Protein AF-0000000074084819 (afdb_homodimer)

Nearest PDB structures (foldseek):
  4dci-assembly1_B  TM=3.339E-01  e=6.259E+00  Parasynechococcus marenigrum WH 8102
  4dci-assembly1_B  TM=3.341E-01  e=5.533E+00  Parasynechococcus marenigrum WH 8102

Radius of gyration: 20.36 Å; Cα contacts (8 Å, |Δi|>4): 134; chains: 2; bounding box: 41×74×57 Å

pLDDT: mean 83.62, std 21.21, range [28.91, 98.62]

Sequence (192 aa):
MDVHLRYKVPEGLRPLLEALARETLRSQPKDVVRFAQLFFDELQHHRKSNPNTDIICDPVAYEMFRTDLQRRERCASPLDDAATKIQAAFRGHCVSMDVHLRYKVPEGLRPLLEALARETLRSQPKDVVRFAQLFFDELQHHRKSNPNTDIICDPVAYEMFRTDLQRRERCASPLDDAATKIQAAFRGHCVS

InterPro domains:
  IPR003117 cAMP-dependent protein kinase regulatory subunit, dimerization-anchoring domain [PF02197] (11-47)
  IPR003117 cAMP-dependent protein kinase regulatory subunit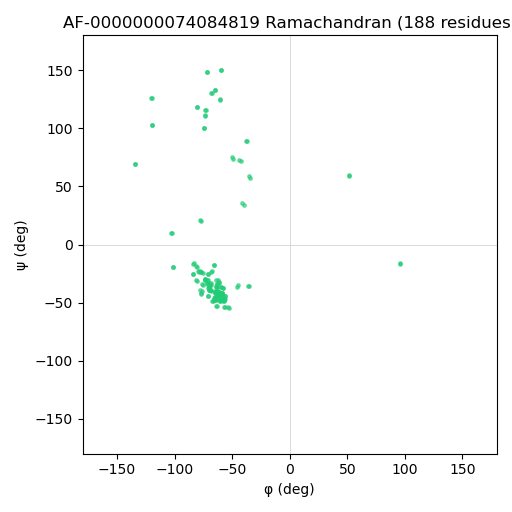, dimerization-anchoring domain [SM00394] (11-48)
  IPR012105 Sperm surface protein Sp17 [PIRSF016533] (6-94)
  IPR047579 CABYR/SP17, dimerization domain [cd12100] (6-47)

Foldseek 3Di:
DPCVVVDDDDPPPVLVVVVLVVLCVVVVDPDSVVLVVLLVVLVVVLCVVPVPDDQSPDPVSVVVSSVVSVVVVLCPPVVSVVVVVVVVVVVVVVVD/DPCVVVDDDDPPPVLVVVVLVVLCVVVVDPDSVVLVVLLVVLVVVLCVVPVPDDQSPDPVSVVVSSVVSVVVVLVPPVVSVVVVVVVVVVVVVVVD

Solvent-accessible surface area (backbone atoms only — not comparable to full-atom values): 11177 Å² total; per-residue (Å²): 128,81,77,72,67,78,58,63,78,59,85,64,50,62,64,50,54,51,49,55,50,50,53,43,42,72,63,57,57,93,48,58,68,62,49,50,40,52,48,41,52,47,49,49,52,51,36,70,77,33,76,90,50,58,43,86,79,34,69,69,51,31,50,54,49,51,54,52,45,53,53,52,50,44,55,68,34,74,66,30,50,53,47,54,53,49,52,58,56,54,60,61,60,66,77,107,128,80,76,70,68,78,58,63,80,58,85,62,50,64,65,50,53,51,49,54,50,50,53,43,42,71,63,57,56,94,48,59,68,60,50,48,40,51,47,42,52,48,49,51,54,50,36,70,78,33,7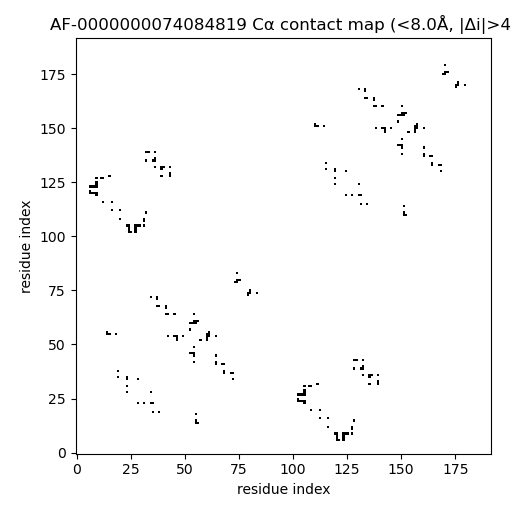8,90,49,60,44,85,79,33,69,70,51,30,50,54,49,52,52,51,44,54,54,51,50,44,57,69,35,72,69,31,50,53,49,55,54,47,54,58,55,55,62,62,61,67,76,106

Organism: Heligmosomoides polygyrus (NCBI:txid6339)

Structure (mmCIF, N/CA/C/O backbone):
data_AF-0000000074084819-model_v1
#
loop_
_entity.id
_entity.type
_entity.pdbx_description
1 polymer 'Sperm surface protein Sp17'
#
loop_
_atom_site.group_PDB
_atom_site.id
_atom_site.type_symbol
_atom_site.label_atom_id
_atom_site.label_alt_id
_atom_site.label_comp_id
_atom_site.label_asym_id
_atom_site.label_entity_id
_atom_site.label_seq_id
_atom_site.pdbx_PDB_ins_code
_atom_site.Cartn_x
_atom_site.Cartn_y
_atom_site.Cartn_z
_atom_site.occupancy
_atom_site.B_iso_or_equiv
_atom_site.auth_seq_id
_atom_site.auth_comp_id
_atom_site.auth_asym_id
_atom_site.auth_atom_id
_atom_site.pdbx_PDB_model_num
ATOM 1 N N . MET A 1 1 ? 16.203 -14.789 -23.984 1 35.47 1 MET A N 1
ATOM 2 C CA . MET A 1 1 ? 14.797 -14.438 -24.156 1 35.47 1 MET A CA 1
ATOM 3 C C . MET A 1 1 ? 14.312 -13.57 -23 1 35.47 1 MET A C 1
ATOM 5 O O . MET A 1 1 ? 14.422 -13.953 -21.828 1 35.47 1 MET A O 1
ATOM 9 N N . ASP A 1 2 ? 14.484 -12.281 -22.938 1 41.88 2 ASP A N 1
ATOM 10 C CA . ASP A 1 2 ? 13.945 -11.328 -21.969 1 41.88 2 ASP A CA 1
ATOM 11 C C . ASP A 1 2 ? 12.477 -11.625 -21.672 1 41.88 2 ASP A C 1
ATOM 13 O O . ASP A 1 2 ? 11.648 -11.648 -22.578 1 41.88 2 ASP A O 1
ATOM 17 N N . VAL A 1 3 ? 12.125 -12.641 -20.984 1 43.88 3 VAL A N 1
ATOM 18 C CA . VAL A 1 3 ? 10.758 -13.031 -20.672 1 43.88 3 VAL A CA 1
ATOM 19 C C . VAL A 1 3 ? 9.898 -11.781 -20.484 1 43.88 3 VAL A C 1
ATOM 21 O O . VAL A 1 3 ? 10 -11.086 -19.469 1 43.88 3 VAL A O 1
ATOM 24 N N . HIS A 1 4 ? 9.867 -10.906 -21.562 1 53.19 4 HIS A N 1
ATOM 25 C CA . HIS A 1 4 ? 8.859 -9.859 -21.609 1 53.19 4 HIS A CA 1
ATOM 26 C C . HIS A 1 4 ? 7.512 -10.359 -21.109 1 53.19 4 HIS A C 1
ATOM 28 O O . HIS A 1 4 ? 6.703 -10.8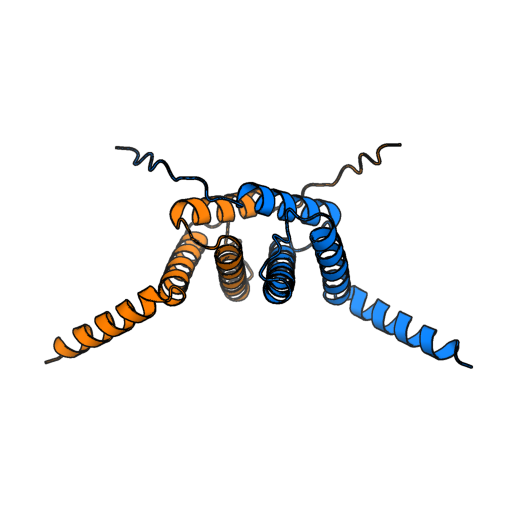59 -21.891 1 53.19 4 HIS A O 1
ATOM 34 N N . LEU A 1 5 ? 7.633 -11.25 -20.141 1 56.91 5 LEU A N 1
ATOM 35 C CA . LEU A 1 5 ? 6.367 -11.727 -19.609 1 56.91 5 LEU A CA 1
ATOM 36 C C . LEU A 1 5 ? 5.34 -10.602 -19.547 1 56.91 5 LEU A C 1
ATOM 38 O O . LEU A 1 5 ? 5.633 -9.516 -19.031 1 56.91 5 LEU A O 1
ATOM 42 N N . ARG A 1 6 ? 4.59 -10.43 -20.641 1 71.12 6 ARG A N 1
ATOM 43 C CA . ARG A 1 6 ? 3.477 -9.5 -20.766 1 71.12 6 ARG A CA 1
ATOM 44 C C . ARG A 1 6 ? 2.512 -9.633 -19.594 1 71.12 6 ARG A C 1
ATOM 46 O O . ARG A 1 6 ? 1.693 -10.555 -19.562 1 71.12 6 ARG A O 1
ATOM 53 N N . TYR A 1 7 ? 3.018 -9.117 -18.484 1 85.75 7 TYR A N 1
ATOM 54 C CA . TYR A 1 7 ? 2.09 -9.141 -17.359 1 85.75 7 TYR A CA 1
ATOM 55 C C . TYR A 1 7 ? 0.839 -8.328 -17.672 1 85.75 7 TYR A C 1
ATOM 57 O O . TYR A 1 7 ? 0.921 -7.262 -18.297 1 85.75 7 TYR A O 1
ATOM 65 N N . LYS A 1 8 ? -0.235 -8.977 -17.547 1 93.5 8 LYS A N 1
ATOM 66 C CA . LYS A 1 8 ? -1.489 -8.227 -17.594 1 93.5 8 LYS A CA 1
ATOM 67 C C . LYS A 1 8 ? -1.625 -7.316 -16.375 1 93.5 8 LYS A C 1
ATOM 69 O O . LYS A 1 8 ? -1.296 -7.715 -15.25 1 93.5 8 LYS A O 1
ATOM 74 N N . VAL A 1 9 ? -1.931 -6.094 -16.656 1 95.12 9 VAL A N 1
ATOM 75 C CA . VAL A 1 9 ? -2.18 -5.168 -15.547 1 95.12 9 VAL A CA 1
ATOM 76 C C . VAL A 1 9 ? -3.518 -5.496 -14.891 1 95.12 9 VAL A C 1
ATOM 78 O O . VAL A 1 9 ? -4.57 -5.395 -15.531 1 95.12 9 VAL A O 1
ATOM 81 N N . PRO A 1 10 ? -3.48 -5.898 -13.641 1 95.56 10 PRO A N 1
ATOM 82 C CA . PRO A 1 10 ? -4.754 -6.191 -12.977 1 95.56 10 PRO A CA 1
ATOM 83 C C . PRO A 1 10 ? -5.684 -4.984 -12.922 1 95.56 10 PRO A C 1
ATOM 85 O O . PRO A 1 10 ? -5.219 -3.846 -12.797 1 95.56 10 PRO A O 1
ATOM 88 N N . GLU A 1 11 ? -6.941 -5.324 -12.938 1 92.44 11 GLU A N 1
ATOM 89 C CA . GLU A 1 11 ? -7.945 -4.281 -12.773 1 92.44 11 GLU A CA 1
ATOM 90 C C . GLU A 1 11 ? -7.855 -3.645 -11.383 1 92.44 11 GLU A C 1
ATOM 92 O O . GLU A 1 11 ? -7.633 -4.34 -10.391 1 92.44 11 GLU A O 1
ATOM 97 N N . GLY A 1 12 ? -7.879 -2.344 -11.305 1 93.94 12 GLY A N 1
ATOM 98 C CA . GLY A 1 12 ? -7.918 -1.648 -10.023 1 93.94 12 GLY A CA 1
ATOM 99 C C . GLY A 1 12 ? -6.547 -1.223 -9.539 1 93.94 12 GLY A C 1
ATOM 100 O O . GLY A 1 12 ? -6.438 -0.457 -8.578 1 93.94 12 GLY A O 1
ATOM 101 N N . LEU A 1 13 ? -5.48 -1.795 -10.109 1 97.62 13 LEU A N 1
ATOM 102 C CA . LEU A 1 13 ? -4.133 -1.467 -9.648 1 97.62 13 LEU A CA 1
ATOM 103 C C . LEU A 1 13 ? -3.85 0.022 -9.82 1 97.62 13 LEU A C 1
ATOM 105 O O . LEU A 1 13 ? -3.406 0.685 -8.875 1 97.62 13 LEU A O 1
ATOM 109 N N . ARG A 1 14 ? -4.164 0.527 -10.945 1 97.38 14 ARG A N 1
ATOM 110 C CA . ARG A 1 14 ? -3.836 1.915 -11.258 1 97.38 14 ARG A CA 1
ATOM 111 C C . ARG A 1 14 ? -4.566 2.873 -10.328 1 97.38 14 ARG A C 1
ATOM 113 O O . ARG A 1 14 ? -3.938 3.701 -9.664 1 97.38 14 ARG A O 1
ATOM 120 N N . PRO A 1 15 ? -5.898 2.775 -10.188 1 97.94 15 PRO A N 1
ATOM 121 C CA . PRO A 1 15 ? -6.57 3.693 -9.266 1 97.94 15 PRO A CA 1
ATOM 122 C C . PRO A 1 15 ? -6.098 3.539 -7.824 1 97.94 15 PRO A C 1
ATOM 124 O O . PRO A 1 15 ? -6.059 4.516 -7.074 1 97.94 15 PRO A O 1
ATOM 127 N N . LEU A 1 16 ? -5.762 2.354 -7.473 1 98.31 16 LEU A N 1
ATOM 128 C CA . LEU A 1 16 ? -5.285 2.1 -6.121 1 98.31 16 LEU A CA 1
ATOM 129 C C . LEU A 1 16 ? -3.963 2.82 -5.867 1 98.31 16 LEU A C 1
ATOM 131 O O . LEU A 1 16 ? -3.805 3.494 -4.844 1 98.31 16 LEU A O 1
ATOM 135 N N . LEU A 1 17 ? -2.994 2.703 -6.801 1 98.62 17 LEU A N 1
ATOM 136 C CA . LEU A 1 17 ? -1.696 3.357 -6.668 1 98.62 17 LEU A CA 1
ATOM 137 C C . LEU A 1 17 ? -1.848 4.875 -6.695 1 98.62 17 LEU A C 1
ATOM 139 O O . LEU A 1 17 ? -1.163 5.582 -5.953 1 98.62 17 LEU A O 1
ATOM 143 N N . GLU A 1 18 ? -2.699 5.324 -7.527 1 98.38 18 GLU A N 1
ATOM 144 C CA . GLU A 1 18 ? -2.971 6.754 -7.59 1 98.38 18 GLU A CA 1
ATOM 145 C C . GLU A 1 18 ? -3.549 7.27 -6.273 1 98.38 18 GLU A C 1
ATOM 147 O O . GLU A 1 18 ? -3.184 8.352 -5.809 1 98.38 18 GLU A O 1
ATOM 152 N N . ALA A 1 19 ? -4.43 6.523 -5.703 1 98.5 19 ALA A N 1
ATOM 153 C CA . ALA A 1 19 ? -5.027 6.91 -4.426 1 98.5 19 ALA A CA 1
ATOM 154 C C . ALA A 1 19 ? -3.979 6.953 -3.318 1 98.5 19 ALA A C 1
ATOM 156 O O . ALA A 1 19 ? -3.932 7.906 -2.537 1 98.5 19 ALA A O 1
ATOM 157 N N . LEU A 1 20 ? -3.16 5.945 -3.236 1 98.62 20 LEU A N 1
ATOM 158 C CA . LEU A 1 20 ? -2.105 5.922 -2.23 1 98.62 20 LEU A CA 1
ATOM 159 C C . LEU A 1 20 ? -1.167 7.113 -2.4 1 98.62 20 LEU A C 1
ATOM 161 O O . LEU A 1 20 ? -0.817 7.777 -1.422 1 98.62 20 LEU A O 1
ATOM 165 N N . ALA A 1 21 ? -0.76 7.371 -3.637 1 98.25 21 ALA A N 1
ATOM 166 C CA . ALA A 1 21 ? 0.109 8.516 -3.912 1 98.25 21 ALA A CA 1
ATOM 167 C C . ALA A 1 21 ? -0.555 9.82 -3.494 1 98.25 21 ALA A C 1
ATOM 169 O O . ALA A 1 21 ? 0.06 10.648 -2.816 1 98.25 21 ALA A O 1
ATOM 170 N N . ARG A 1 22 ? -1.792 9.977 -3.85 1 97.56 22 ARG A N 1
ATOM 171 C CA . ARG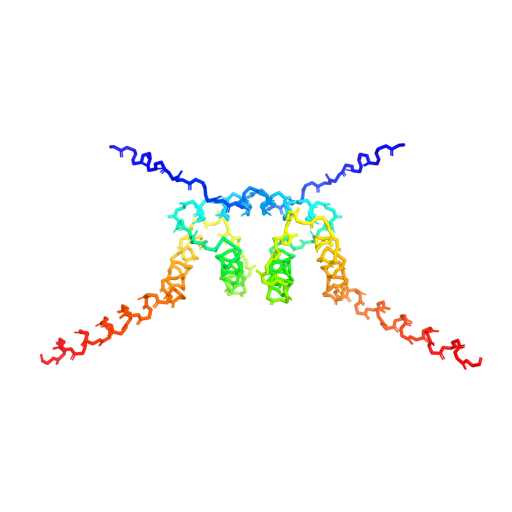 A 1 22 ? -2.527 11.203 -3.572 1 97.56 22 ARG A CA 1
ATOM 172 C C . ARG A 1 22 ? -2.611 11.469 -2.072 1 97.56 22 ARG A C 1
ATOM 174 O O . ARG A 1 22 ? -2.352 12.578 -1.615 1 97.56 22 ARG A O 1
ATOM 181 N N . GLU A 1 23 ? -2.939 10.492 -1.334 1 97.88 23 GLU A N 1
ATOM 182 C CA . GLU A 1 23 ? -3.115 10.688 0.102 1 97.88 23 GLU A CA 1
ATOM 183 C C . GLU A 1 23 ? -1.772 10.867 0.804 1 97.88 23 GLU A C 1
ATOM 185 O O . GLU A 1 23 ? -1.674 11.602 1.789 1 97.88 23 GLU A O 1
ATOM 190 N N . THR A 1 24 ? -0.73 10.234 0.226 1 97.69 24 THR A N 1
ATOM 191 C CA . THR A 1 24 ? 0.612 10.453 0.754 1 97.69 24 THR A CA 1
ATOM 192 C C . THR A 1 24 ? 1.05 11.898 0.537 1 97.69 24 THR A C 1
ATOM 194 O O . THR A 1 24 ? 1.59 12.531 1.446 1 97.69 24 THR A O 1
ATOM 197 N N . LEU A 1 25 ? 0.831 12.391 -0.664 1 97.19 25 LEU A N 1
ATOM 198 C CA . LEU A 1 25 ? 1.208 13.766 -0.984 1 97.19 25 LEU A CA 1
ATOM 199 C C . LEU A 1 25 ? 0.419 14.758 -0.137 1 97.19 25 LEU A C 1
ATOM 201 O O . LEU A 1 25 ? 0.974 15.75 0.341 1 97.19 25 LEU A O 1
ATOM 205 N N . ARG A 1 26 ? -0.782 14.469 0.106 1 95 26 ARG A N 1
ATOM 206 C CA . ARG A 1 26 ? -1.652 15.336 0.891 1 95 26 ARG A CA 1
ATOM 207 C C . ARG A 1 26 ? -1.246 15.336 2.359 1 95 26 ARG A C 1
ATOM 209 O O . ARG A 1 26 ? -1.178 16.391 2.99 1 95 26 ARG A O 1
ATOM 216 N N . SER A 1 27 ? -0.971 14.18 2.889 1 94.88 27 SER A N 1
ATOM 217 C CA . SER A 1 27 ? -0.71 14.039 4.316 1 94.88 27 SER A CA 1
ATOM 218 C C . SER A 1 27 ? 0.745 14.359 4.648 1 94.88 27 SER A C 1
ATOM 220 O O . SER A 1 27 ? 1.087 14.594 5.809 1 94.88 27 SER A O 1
ATOM 222 N N . GLN A 1 28 ? 1.598 14.211 3.736 1 95 28 GLN A N 1
ATOM 223 C CA . GLN A 1 28 ? 3.023 14.461 3.908 1 95 28 GLN A CA 1
ATOM 224 C C . GLN A 1 28 ? 3.568 13.734 5.133 1 95 28 GLN A C 1
ATOM 226 O O . GLN A 1 28 ? 4.152 14.352 6.023 1 95 28 GLN A O 1
ATOM 231 N N . PRO A 1 29 ? 3.453 12.492 5.137 1 94.88 29 PRO A N 1
ATOM 232 C CA . PRO A 1 29 ? 3.895 11.727 6.305 1 94.88 29 PRO A CA 1
ATOM 233 C C . PRO A 1 29 ? 5.414 11.672 6.434 1 94.88 29 PRO A C 1
ATOM 235 O O . PRO A 1 29 ? 6.121 11.641 5.422 1 94.88 29 PRO A O 1
ATOM 238 N N . LYS A 1 30 ? 5.875 11.617 7.641 1 92.88 30 LYS A N 1
ATOM 239 C CA . LYS A 1 30 ? 7.301 11.438 7.902 1 92.88 30 LYS A CA 1
ATOM 240 C C . LYS A 1 30 ? 7.75 10.023 7.566 1 92.88 30 LYS A C 1
ATOM 242 O O . LYS A 1 30 ? 8.898 9.805 7.172 1 92.88 30 LYS A O 1
ATOM 247 N N . ASP A 1 31 ? 6.887 9.07 7.773 1 94.69 31 ASP A N 1
ATOM 248 C CA . ASP A 1 31 ? 7.121 7.66 7.484 1 94.69 31 ASP A CA 1
ATOM 249 C C . ASP A 1 31 ? 6.121 7.137 6.461 1 94.69 31 ASP A C 1
ATOM 251 O O . ASP A 1 31 ? 4.996 6.777 6.809 1 94.69 31 ASP A O 1
ATOM 255 N N . VAL A 1 32 ? 6.57 7.008 5.266 1 96.5 32 VAL A N 1
ATOM 256 C CA . VAL A 1 32 ? 5.699 6.676 4.145 1 96.5 32 VAL A CA 1
ATOM 257 C C . VAL A 1 32 ? 5.215 5.234 4.277 1 96.5 32 VAL A C 1
ATOM 259 O O . VAL A 1 32 ? 4.066 4.926 3.949 1 96.5 32 VAL A O 1
ATOM 262 N N . VAL A 1 33 ? 6.055 4.332 4.703 1 96.31 33 VAL A N 1
ATOM 263 C CA . VAL A 1 33 ? 5.707 2.922 4.82 1 96.31 33 VAL A CA 1
ATOM 264 C C . VAL A 1 33 ? 4.621 2.74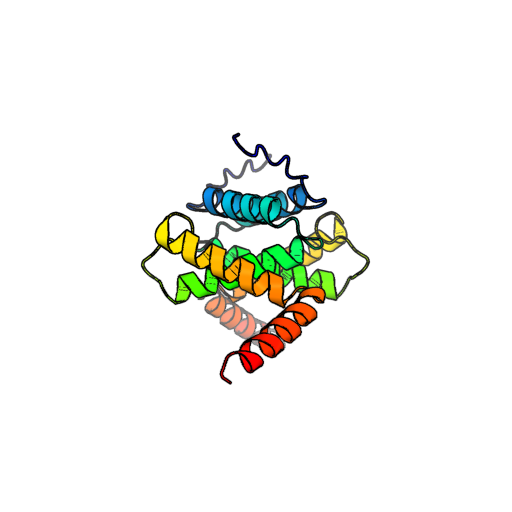2 5.879 1 96.31 33 VAL A C 1
ATOM 266 O O . VAL A 1 33 ? 3.643 2.027 5.656 1 96.31 33 VAL A O 1
ATOM 269 N N . ARG A 1 34 ? 4.848 3.42 6.973 1 94.25 34 ARG A N 1
ATOM 270 C CA . ARG A 1 34 ? 3.848 3.35 8.031 1 94.25 34 ARG A CA 1
ATOM 271 C C . ARG A 1 34 ? 2.516 3.932 7.566 1 94.25 34 ARG A C 1
ATOM 273 O O . ARG A 1 34 ? 1.456 3.365 7.844 1 94.25 34 ARG A O 1
ATOM 280 N N . PHE A 1 35 ? 2.59 5.051 6.949 1 97.12 35 PHE A N 1
ATOM 281 C CA . PHE A 1 35 ? 1.371 5.652 6.418 1 97.12 35 PHE A CA 1
ATOM 282 C C . PHE A 1 35 ? 0.664 4.699 5.465 1 97.12 35 PHE A C 1
ATOM 284 O O . PHE A 1 35 ? -0.561 4.562 5.512 1 97.12 35 PHE A O 1
ATOM 291 N N . ALA A 1 36 ? 1.4 4.074 4.496 1 98.19 36 ALA A N 1
ATOM 292 C CA . ALA A 1 36 ? 0.82 3.143 3.533 1 98.19 36 ALA A CA 1
ATOM 293 C C . ALA A 1 36 ? 0.155 1.966 4.242 1 98.19 36 ALA A C 1
ATOM 295 O O . ALA A 1 36 ? -0.926 1.524 3.844 1 98.19 36 ALA A O 1
ATOM 296 N N . GLN A 1 37 ? 0.802 1.479 5.242 1 95.94 37 GLN A N 1
ATOM 297 C CA . GLN A 1 37 ? 0.189 0.413 6.027 1 95.94 37 GLN A CA 1
ATOM 298 C C . GLN A 1 37 ? -1.16 0.85 6.594 1 95.94 37 GLN A C 1
ATOM 300 O O . GLN A 1 37 ? -2.137 0.099 6.531 1 95.94 37 GLN A O 1
ATOM 305 N N . LEU A 1 38 ? -1.207 2.023 7.207 1 96.19 38 LEU A N 1
ATOM 306 C CA . LEU A 1 38 ? -2.451 2.57 7.738 1 96.19 38 LEU A CA 1
ATOM 307 C C . LEU A 1 38 ? -3.5 2.703 6.641 1 96.19 38 LEU A C 1
ATOM 309 O O . LEU A 1 38 ? -4.668 2.361 6.848 1 96.19 38 LEU A O 1
ATOM 313 N N . PHE A 1 39 ? -3.049 3.219 5.535 1 98.38 39 PHE A N 1
ATOM 314 C CA . PHE A 1 39 ? -3.906 3.393 4.371 1 98.38 39 PHE A CA 1
ATOM 315 C C . PHE A 1 39 ? -4.594 2.082 4.004 1 98.38 39 PHE A C 1
ATOM 317 O O . PHE A 1 39 ? -5.82 2.029 3.891 1 98.38 39 PHE A O 1
ATOM 324 N N . PHE A 1 40 ? -3.855 0.989 3.801 1 97.75 40 PHE A N 1
ATOM 325 C CA . PHE A 1 40 ? -4.426 -0.268 3.33 1 97.75 40 PHE A CA 1
ATOM 326 C C . PHE A 1 40 ? -5.215 -0.953 4.438 1 97.75 40 PHE A C 1
ATOM 328 O O . PHE A 1 40 ? -6.199 -1.645 4.168 1 97.75 40 PHE A O 1
ATOM 335 N N . ASP A 1 41 ? -4.82 -0.756 5.723 1 95.5 41 ASP A N 1
ATOM 336 C CA . ASP A 1 41 ? -5.637 -1.244 6.828 1 95.5 41 ASP A CA 1
ATOM 337 C C . ASP A 1 41 ? -7.027 -0.608 6.812 1 95.5 41 ASP A C 1
ATOM 339 O O . ASP A 1 41 ? -8.039 -1.306 6.93 1 95.5 41 ASP A O 1
ATOM 343 N N . GLU A 1 42 ? -7.02 0.694 6.672 1 97.69 42 GLU A N 1
ATOM 344 C CA . GLU A 1 42 ? -8.281 1.421 6.641 1 97.69 42 GLU A CA 1
ATOM 345 C C . GLU A 1 42 ? -9.109 1.048 5.41 1 97.69 42 GLU A C 1
ATOM 347 O O . GLU A 1 42 ? -10.328 0.902 5.492 1 97.69 42 GLU A O 1
ATOM 352 N N . LEU A 1 43 ? -8.414 0.922 4.273 1 98.19 43 LEU A N 1
ATOM 353 C CA . LEU A 1 43 ? -9.102 0.527 3.049 1 98.19 43 LEU A CA 1
ATOM 354 C C . LEU A 1 43 ? -9.773 -0.831 3.217 1 98.19 43 LEU A C 1
ATOM 356 O O . LEU A 1 43 ? -10.93 -1.006 2.834 1 98.19 43 LEU A O 1
ATOM 360 N N . GLN A 1 44 ? -9.047 -1.789 3.807 1 96.12 44 GLN A N 1
ATOM 361 C CA . GLN A 1 44 ? -9.602 -3.119 4.023 1 96.12 44 GLN A CA 1
ATOM 362 C C . GLN A 1 44 ? -10.805 -3.066 4.957 1 96.12 44 GLN A C 1
ATOM 364 O O . GLN A 1 44 ? -11.781 -3.795 4.762 1 96.12 44 GLN A O 1
ATOM 369 N N . HIS A 1 45 ? -10.727 -2.262 5.988 1 97.19 45 HIS A N 1
ATOM 370 C CA . HIS A 1 45 ? -11.852 -2.084 6.902 1 97.19 45 HIS A CA 1
ATOM 371 C C . HIS A 1 45 ? -13.102 -1.636 6.152 1 97.19 45 HIS A C 1
ATOM 373 O O . HIS A 1 45 ? -14.18 -2.205 6.34 1 97.19 45 HIS A O 1
ATOM 379 N N . HIS A 1 46 ? -12.977 -0.662 5.293 1 98 46 HIS A N 1
ATOM 380 C CA . HIS A 1 46 ? -14.102 -0.127 4.535 1 98 46 HIS A CA 1
ATOM 381 C C . HIS A 1 46 ? -14.617 -1.142 3.52 1 98 46 HIS A C 1
ATOM 383 O O . HIS A 1 46 ? -15.828 -1.245 3.293 1 98 46 HIS A O 1
ATOM 389 N N . ARG A 1 47 ? -13.695 -1.867 2.885 1 96.75 47 ARG A N 1
ATOM 390 C CA . ARG A 1 47 ? -14.094 -2.895 1.929 1 96.75 47 ARG A CA 1
ATOM 391 C C . ARG A 1 47 ? -14.906 -3.988 2.613 1 96.75 47 ARG A C 1
ATOM 393 O O . ARG A 1 47 ? -15.898 -4.469 2.061 1 96.75 47 ARG A O 1
ATOM 400 N N . LYS A 1 48 ? -14.453 -4.379 3.775 1 95.88 48 LYS A N 1
ATOM 401 C CA . LYS A 1 48 ? -15.141 -5.418 4.535 1 95.88 48 LYS A CA 1
ATOM 402 C C . LYS A 1 48 ? -16.547 -4.965 4.945 1 95.88 48 LYS A C 1
ATOM 404 O O . LYS A 1 48 ? -17.484 -5.766 4.957 1 95.88 48 LYS A O 1
ATOM 409 N N . SER A 1 49 ? -16.719 -3.703 5.273 1 96.56 49 SER A N 1
ATOM 410 C CA . SER A 1 49 ? -17.984 -3.145 5.73 1 96.56 49 SER A CA 1
ATOM 411 C C . SER A 1 49 ? -18.906 -2.844 4.555 1 96.56 49 SER A C 1
ATOM 413 O O . SER A 1 49 ? -20.109 -2.646 4.742 1 96.56 49 SER A O 1
ATOM 415 N N . ASN A 1 50 ? -18.312 -2.738 3.357 1 96.06 50 ASN A N 1
ATOM 416 C CA . ASN A 1 50 ? -19.062 -2.428 2.139 1 96.06 50 ASN A CA 1
ATOM 417 C C . ASN A 1 50 ? -18.656 -3.352 0.991 1 96.06 50 ASN A C 1
ATOM 419 O O . ASN A 1 50 ? -18.125 -2.895 -0.023 1 96.06 50 ASN A O 1
ATOM 423 N N . PRO A 1 51 ? -18.984 -4.625 1.045 1 93.75 51 PRO A N 1
ATOM 424 C CA . PRO A 1 51 ? -18.453 -5.625 0.115 1 93.75 51 PRO A CA 1
ATOM 425 C C . PRO A 1 51 ? -18.922 -5.398 -1.322 1 93.75 51 PRO A C 1
ATOM 427 O O . PRO A 1 51 ? -18.281 -5.883 -2.264 1 93.75 51 PRO A O 1
ATOM 430 N N . ASN A 1 52 ? -19.922 -4.668 -1.57 1 95.38 52 ASN A N 1
ATOM 431 C CA . ASN A 1 52 ? -20.453 -4.453 -2.916 1 95.38 52 ASN A CA 1
ATOM 432 C C . ASN A 1 52 ? -20.047 -3.09 -3.465 1 95.38 52 ASN A C 1
ATOM 434 O O . ASN A 1 52 ? -20.531 -2.662 -4.512 1 95.38 52 ASN A O 1
ATOM 438 N N . THR A 1 53 ? -19.156 -2.408 -2.801 1 96.81 53 THR A N 1
ATOM 439 C CA . THR A 1 53 ? -18.75 -1.059 -3.174 1 96.81 53 THR A CA 1
ATOM 440 C C . THR A 1 53 ? -17.25 -1.008 -3.475 1 96.81 53 THR A C 1
ATOM 442 O O . THR A 1 53 ? -16.438 -1.559 -2.723 1 96.81 53 THR A O 1
ATOM 445 N N . ASP A 1 54 ? -16.906 -0.521 -4.613 1 96.62 54 ASP A N 1
ATOM 446 C CA . ASP A 1 54 ? -15.5 -0.197 -4.871 1 96.62 54 ASP A CA 1
ATOM 447 C C . ASP A 1 54 ? -15.086 1.072 -4.133 1 96.62 54 ASP A C 1
ATOM 449 O O . ASP A 1 54 ? -15.344 2.184 -4.598 1 96.62 54 ASP A O 1
ATOM 453 N N . ILE A 1 55 ? -14.469 0.986 -3.094 1 98.19 55 ILE A N 1
ATOM 454 C CA . ILE A 1 55 ? -14.172 2.09 -2.188 1 98.19 55 ILE A CA 1
ATOM 455 C C . ILE A 1 55 ? -13.367 3.162 -2.924 1 98.19 55 ILE A C 1
ATOM 457 O O . ILE A 1 55 ? -13.633 4.355 -2.77 1 98.19 55 ILE A O 1
ATOM 461 N N . ILE A 1 56 ? -12.422 2.773 -3.713 1 98.06 56 ILE A N 1
ATOM 462 C CA . ILE A 1 56 ? -11.477 3.678 -4.359 1 98.06 56 ILE A CA 1
ATOM 463 C C . ILE A 1 56 ? -12.195 4.488 -5.438 1 98.06 56 ILE A C 1
ATOM 465 O O . ILE A 1 56 ? -11.953 5.691 -5.586 1 98.06 56 ILE A O 1
ATOM 469 N N . CYS A 1 57 ? -13.102 3.914 -6.105 1 97.25 57 CYS A N 1
ATOM 470 C CA . CYS A 1 57 ? -13.68 4.555 -7.285 1 97.25 57 CYS A CA 1
ATOM 471 C C . CYS A 1 57 ? -15.031 5.172 -6.965 1 97.25 57 CYS A C 1
ATOM 473 O O . CYS A 1 57 ? -15.547 5.992 -7.73 1 97.25 57 CYS A O 1
ATOM 475 N N . ASP A 1 58 ? -15.688 4.762 -5.891 1 98 58 ASP A N 1
ATOM 476 C CA . ASP A 1 58 ? -16.938 5.379 -5.445 1 98 58 ASP A CA 1
ATOM 477 C C . ASP A 1 58 ? -16.672 6.66 -4.664 1 98 58 ASP A C 1
ATOM 479 O O . ASP A 1 58 ? -16.047 6.625 -3.598 1 98 58 ASP A O 1
ATOM 483 N N . PRO A 1 59 ? -17.172 7.758 -5.203 1 97.56 59 PRO A N 1
ATOM 484 C CA . PRO A 1 59 ? -16.812 9.039 -4.598 1 97.56 59 PRO A CA 1
ATOM 485 C C . PRO A 1 59 ? -17.266 9.148 -3.139 1 97.56 59 PRO A C 1
ATOM 487 O O . PRO A 1 59 ? -16.531 9.68 -2.303 1 97.56 59 PRO A O 1
ATOM 490 N N . VAL A 1 60 ? -18.484 8.688 -2.861 1 98 60 VAL A N 1
ATOM 491 C CA . VAL A 1 60 ? -19 8.789 -1.503 1 98 60 VAL A CA 1
ATOM 492 C C . VAL A 1 60 ? -18.203 7.879 -0.574 1 98 60 VAL A C 1
ATOM 494 O O . VAL A 1 60 ? -17.766 8.305 0.499 1 98 60 VAL A O 1
ATOM 497 N N . ALA A 1 61 ? -18.016 6.691 -0.967 1 98.25 61 ALA A N 1
ATOM 498 C CA . ALA A 1 61 ? -17.25 5.738 -0.161 1 98.25 61 ALA A CA 1
ATOM 499 C C . ALA A 1 61 ? -15.82 6.207 0.032 1 98.25 61 ALA A C 1
ATOM 501 O O . ALA A 1 61 ? -15.25 6.066 1.119 1 98.25 61 ALA A O 1
ATOM 502 N N . TYR A 1 62 ? -15.227 6.73 -0.965 1 98.38 62 TYR A N 1
ATOM 503 C CA . TYR A 1 62 ? -13.852 7.215 -0.882 1 98.38 62 TYR A CA 1
ATOM 504 C C . TYR A 1 62 ? -13.734 8.344 0.135 1 98.38 62 TYR A C 1
ATOM 506 O O . TYR A 1 62 ? -12.758 8.406 0.886 1 98.38 62 TYR A O 1
ATOM 514 N N . GLU A 1 63 ? -14.703 9.242 0.156 1 98.25 63 GLU A N 1
ATOM 515 C CA . GLU A 1 63 ? -14.68 10.352 1.106 1 98.25 63 GLU A CA 1
ATOM 516 C C . GLU A 1 63 ? -14.734 9.844 2.545 1 98.25 63 GLU A C 1
ATOM 518 O O . GLU A 1 63 ? -14.047 10.375 3.422 1 98.25 63 GLU A O 1
ATOM 523 N N . MET A 1 64 ? -15.555 8.898 2.793 1 98.06 64 MET A N 1
ATOM 524 C CA . MET A 1 64 ? -15.641 8.312 4.129 1 98.06 64 MET A CA 1
ATOM 525 C C . MET A 1 64 ? -14.328 7.645 4.512 1 98.06 64 MET A C 1
ATOM 527 O O . MET A 1 64 ? -13.844 7.82 5.633 1 98.06 64 MET A O 1
ATOM 531 N N . PHE A 1 65 ? -13.789 6.918 3.613 1 98.38 65 PHE A N 1
ATOM 532 C CA . PHE A 1 65 ? -12.492 6.281 3.801 1 98.38 65 PHE A CA 1
ATOM 533 C C . PHE A 1 65 ? -11.422 7.32 4.129 1 98.38 65 PHE A C 1
ATOM 535 O O . PHE A 1 65 ? -10.688 7.172 5.102 1 98.38 65 PHE A O 1
ATOM 542 N N . ARG A 1 66 ? -11.336 8.305 3.273 1 97.94 66 ARG A N 1
ATOM 543 C CA . ARG A 1 66 ? -10.336 9.359 3.438 1 97.94 66 ARG A CA 1
ATOM 544 C C . ARG A 1 66 ? -10.461 10.023 4.801 1 97.94 66 ARG A C 1
ATOM 546 O O . ARG A 1 66 ? -9.453 10.273 5.469 1 97.94 66 ARG A O 1
ATOM 553 N N . THR A 1 67 ? -11.656 10.312 5.203 1 97.56 67 THR A N 1
ATOM 554 C CA . THR A 1 67 ? -11.914 10.945 6.488 1 97.56 67 THR A CA 1
ATOM 555 C C . THR A 1 67 ? -11.43 10.062 7.633 1 97.56 67 THR A C 1
ATOM 557 O O . THR A 1 67 ? -10.758 10.539 8.555 1 97.56 67 THR A O 1
ATOM 560 N N . ASP A 1 68 ? -11.68 8.82 7.613 1 97.81 68 ASP A N 1
ATOM 561 C CA . ASP A 1 68 ? -11.266 7.887 8.656 1 97.81 68 ASP A CA 1
ATOM 562 C C . ASP A 1 68 ? -9.75 7.691 8.648 1 97.81 68 ASP A C 1
ATOM 564 O O . ASP A 1 68 ? -9.133 7.566 9.703 1 97.81 68 ASP A O 1
ATOM 568 N N . LEU A 1 69 ? -9.188 7.629 7.484 1 97.88 69 LEU A N 1
ATOM 569 C CA . LEU A 1 69 ? -7.734 7.543 7.363 1 97.88 69 LEU A CA 1
ATOM 570 C C . LEU A 1 69 ? -7.059 8.727 8.055 1 97.88 69 LEU A C 1
ATOM 572 O O . LEU A 1 69 ? -6.102 8.547 8.812 1 97.88 69 LEU A O 1
ATOM 576 N N . GLN A 1 70 ? -7.543 9.898 7.781 1 95.31 70 GLN A N 1
ATOM 577 C CA . GLN A 1 70 ? -6.992 11.109 8.383 1 95.31 70 GLN A CA 1
ATOM 578 C C . GLN A 1 70 ? -7.137 11.086 9.898 1 95.31 70 GLN A C 1
ATOM 580 O O . GLN A 1 70 ? -6.23 11.508 10.625 1 95.31 70 GLN A O 1
ATOM 585 N N . ARG A 1 71 ? -8.266 10.625 10.391 1 95.25 71 ARG A N 1
ATOM 586 C CA . ARG A 1 71 ? -8.484 10.5 11.828 1 95.25 71 ARG A CA 1
ATOM 587 C C . ARG A 1 71 ? -7.48 9.539 12.453 1 95.25 71 ARG A C 1
ATOM 589 O O . ARG A 1 71 ? -6.891 9.844 13.492 1 95.25 71 ARG A O 1
ATOM 596 N N . ARG A 1 72 ? -7.309 8.422 11.852 1 94.62 72 ARG A N 1
ATOM 597 C CA . ARG A 1 72 ? -6.383 7.414 12.359 1 94.62 72 ARG A CA 1
ATOM 598 C C . ARG A 1 72 ? -4.945 7.926 12.32 1 94.62 72 ARG A C 1
ATOM 600 O O . ARG A 1 72 ? -4.156 7.648 13.227 1 94.62 72 ARG A O 1
ATOM 607 N N . GLU A 1 73 ? -4.602 8.602 11.242 1 92.81 73 GLU A N 1
ATOM 608 C CA . GLU A 1 73 ? -3.262 9.164 11.125 1 92.81 73 GLU A CA 1
ATOM 609 C C . GLU A 1 73 ? -2.98 10.164 12.234 1 92.81 73 GLU A C 1
ATOM 611 O O . GLU A 1 73 ? -1.878 10.195 12.789 1 92.81 73 GLU A O 1
ATOM 616 N N . ARG A 1 74 ? -3.881 11.031 12.523 1 89.94 74 ARG A N 1
ATOM 617 C CA . ARG A 1 74 ? -3.754 12.023 13.594 1 89.94 74 ARG A CA 1
ATOM 618 C C . ARG A 1 74 ? -3.564 11.352 14.945 1 89.94 74 ARG A C 1
ATOM 620 O O . ARG A 1 74 ? -2.77 11.812 15.766 1 89.94 74 ARG A O 1
ATOM 627 N N . CYS A 1 75 ? -4.199 10.273 15.148 1 89 75 CYS A N 1
ATOM 628 C CA . CYS A 1 75 ? -4.105 9.547 16.406 1 89 75 CYS A CA 1
ATOM 629 C C . CYS A 1 75 ? -2.791 8.789 16.5 1 89 75 CYS A C 1
ATOM 631 O O . CYS A 1 75 ? -2.271 8.57 17.594 1 89 75 CYS A O 1
ATOM 633 N N . ALA A 1 76 ? -2.289 8.312 15.445 1 82.12 76 ALA A N 1
ATOM 634 C CA . ALA A 1 76 ? -1.056 7.531 15.406 1 82.12 76 ALA A CA 1
ATOM 635 C C . ALA A 1 76 ? 0.168 8.438 15.539 1 82.12 76 ALA A C 1
ATOM 637 O O . ALA A 1 76 ? 1.256 7.969 15.891 1 82.12 76 ALA A O 1
ATOM 638 N N . SER A 1 77 ? -0.036 9.617 15.195 1 74.44 77 SER A N 1
ATOM 639 C CA . SER A 1 77 ? 1.071 10.555 15.367 1 74.44 77 SER A CA 1
ATOM 640 C C . SER A 1 77 ? 1.281 10.906 16.828 1 74.44 77 SER A C 1
ATOM 642 O O . SER A 1 77 ? 0.316 11.086 17.578 1 74.44 77 SER A O 1
ATOM 644 N N . PRO A 1 78 ? 2.43 10.43 17.359 1 59.62 78 PRO A N 1
ATOM 645 C CA . PRO A 1 78 ? 2.699 10.742 18.766 1 59.62 78 PRO A CA 1
ATOM 646 C C . PRO A 1 78 ? 2.229 12.141 19.156 1 59.62 78 PRO A C 1
ATOM 648 O O . PRO A 1 78 ? 1.793 12.352 20.297 1 59.62 78 PRO A O 1
ATOM 651 N N . LEU A 1 79 ? 2.33 12.977 18.359 1 53.62 79 LEU A N 1
ATOM 652 C CA . LEU A 1 79 ? 1.974 14.328 18.797 1 53.62 79 LEU A CA 1
ATOM 653 C C . LEU A 1 79 ? 0.466 14.453 18.984 1 53.62 79 LEU A C 1
ATOM 655 O O . LEU A 1 79 ? 0.004 15.266 19.797 1 53.62 79 LEU A O 1
ATOM 659 N N . ASP A 1 80 ? -0.203 13.664 18.172 1 51.22 80 ASP A N 1
ATOM 660 C CA . ASP A 1 80 ? -1.646 13.836 18.312 1 51.22 80 ASP A CA 1
ATOM 661 C C . ASP A 1 80 ? -2.172 13.141 19.562 1 51.22 80 ASP A C 1
ATOM 663 O O . ASP A 1 80 ? -3.354 13.258 19.891 1 51.22 80 ASP A O 1
ATOM 667 N N . ASP A 1 81 ? -1.501 12.172 20.047 1 49.03 81 ASP A N 1
ATOM 668 C CA . ASP A 1 81 ? -1.892 11.797 21.406 1 49.03 81 ASP A CA 1
ATOM 669 C C . ASP A 1 81 ? -2.043 13.031 22.281 1 49.03 81 ASP A C 1
ATOM 671 O O . ASP A 1 81 ? -2.898 13.062 23.172 1 49.03 81 ASP A O 1
ATOM 675 N N . ALA A 1 82 ? -1.179 13.914 22 1 50.22 82 ALA A N 1
ATOM 676 C CA . ALA A 1 82 ? -1.254 15.094 22.859 1 50.22 82 ALA A CA 1
ATOM 677 C C . ALA A 1 82 ? -2.523 15.891 22.594 1 50.22 82 ALA A C 1
ATOM 679 O O . ALA A 1 82 ? -3.164 16.391 23.516 1 50.22 82 ALA A O 1
ATOM 680 N N . ALA A 1 83 ? -2.947 15.922 21.375 1 52.72 83 ALA A N 1
ATOM 681 C CA . ALA A 1 83 ? -4.109 16.734 21.031 1 52.72 83 ALA A CA 1
ATOM 682 C C . ALA A 1 83 ? -5.402 16.062 21.484 1 52.72 83 ALA A C 1
ATOM 684 O O . ALA A 1 83 ? -6.348 16.734 21.906 1 52.72 83 ALA A O 1
ATOM 685 N N . THR A 1 84 ? -5.492 14.688 21.312 1 51.75 84 THR A N 1
ATOM 686 C CA . THR A 1 84 ? -6.695 14.062 21.844 1 51.75 84 THR A CA 1
ATOM 687 C C . THR A 1 84 ? -6.832 14.328 23.344 1 51.75 84 THR A C 1
ATOM 689 O O . THR A 1 84 ? -7.938 14.523 23.844 1 51.75 84 THR A O 1
ATOM 692 N N . LYS A 1 85 ? -5.664 14.312 23.969 1 52.84 85 LYS A N 1
ATOM 693 C CA . LYS A 1 85 ? -5.73 14.641 25.391 1 52.84 85 LYS A CA 1
ATOM 694 C C . LYS A 1 85 ? -6.227 16.062 25.609 1 52.84 85 LYS A C 1
ATOM 696 O O . LYS A 1 85 ? -6.961 16.344 26.562 1 52.84 85 LYS A O 1
ATOM 701 N N . ILE A 1 86 ? -5.879 16.875 24.75 1 47.09 86 ILE A N 1
ATOM 702 C CA . ILE A 1 86 ? -6.312 18.25 25 1 47.09 86 ILE A CA 1
ATOM 703 C C . ILE A 1 86 ? -7.793 18.391 24.656 1 47.09 86 ILE A C 1
ATOM 705 O O . ILE A 1 86 ? -8.555 19 25.422 1 47.09 86 ILE A O 1
ATOM 709 N N . GLN A 1 87 ? -8.133 17.734 23.5 1 48.72 87 GLN A N 1
ATOM 710 C CA . GLN A 1 87 ? -9.516 17.984 23.109 1 48.72 87 GLN A CA 1
ATOM 711 C C . GLN A 1 87 ? -10.484 17.312 24.078 1 48.72 87 GLN A C 1
ATOM 713 O O . GLN A 1 87 ? -11.602 17.797 24.281 1 48.72 87 GLN A O 1
ATOM 718 N N . ALA A 1 88 ? -10.156 16.156 24.609 1 50.25 88 ALA A N 1
ATOM 719 C CA . ALA A 1 88 ? -10.977 15.523 25.641 1 50.25 88 ALA A CA 1
ATOM 720 C C . ALA A 1 88 ? -11.047 16.391 26.891 1 50.25 88 ALA A C 1
ATOM 722 O O . ALA A 1 88 ? -12.07 16.422 27.578 1 50.25 88 ALA A O 1
ATOM 723 N N . ALA A 1 89 ? -10.023 17.109 27.125 1 45.38 89 ALA A N 1
ATOM 724 C CA . ALA A 1 89 ? -10.023 17.953 28.328 1 45.38 89 ALA A CA 1
ATOM 725 C C . ALA A 1 89 ? -11.008 19.109 28.172 1 45.38 89 ALA A C 1
ATOM 727 O O . ALA A 1 89 ? -11.656 19.5 29.141 1 45.38 89 ALA A O 1
ATOM 728 N N . PHE A 1 90 ? -11.062 19.609 26.938 1 50.53 90 PHE A N 1
ATOM 729 C CA . PHE A 1 90 ? -11.867 20.812 26.766 1 50.53 90 PHE A CA 1
ATOM 730 C C . PHE A 1 90 ? -13.344 20.469 26.625 1 50.53 90 PHE A C 1
ATOM 732 O O . PHE A 1 90 ? -14.219 21.297 26.922 1 50.53 90 PHE A O 1
ATOM 739 N N . ARG A 1 91 ? -13.648 19.312 26.078 1 49.44 91 ARG A N 1
ATOM 740 C CA . ARG A 1 91 ? -15.055 18.969 25.922 1 49.44 91 ARG A CA 1
ATOM 741 C C . ARG A 1 91 ? -15.719 18.734 27.281 1 49.44 91 ARG A C 1
ATOM 743 O O . ARG A 1 91 ? -16.938 18.812 27.406 1 49.44 91 ARG A O 1
ATOM 750 N N . GLY A 1 92 ? -14.828 18.406 28.203 1 48.41 92 GLY A N 1
ATOM 751 C CA . GLY A 1 92 ? -15.43 18.203 29.516 1 48.41 92 GLY A CA 1
ATOM 752 C C . GLY A 1 92 ? -15.898 19.484 30.172 1 48.41 92 GLY A C 1
ATOM 753 O O . GLY A 1 92 ? -16.578 19.453 31.203 1 48.41 92 GLY A O 1
ATOM 754 N N . HIS A 1 93 ? -15.273 20.562 29.766 1 48.44 93 HIS A N 1
ATOM 755 C CA . HIS A 1 93 ? -15.617 21.75 30.547 1 48.44 93 HIS A CA 1
ATOM 756 C C . HIS A 1 93 ? -16.906 22.391 30.031 1 48.44 93 HIS A C 1
ATOM 758 O O . HIS A 1 93 ? -17.453 23.297 30.672 1 48.44 93 HIS A O 1
ATOM 764 N N . CYS A 1 94 ? -17.391 22.016 28.703 1 41.25 94 CYS A N 1
ATOM 765 C CA . CYS A 1 94 ? -18.531 22.812 28.281 1 41.25 94 CYS A CA 1
ATOM 766 C C . CYS A 1 94 ? -19.812 22.328 28.938 1 41.25 94 CYS A C 1
ATOM 768 O O . CYS A 1 94 ? -20.891 22.875 28.703 1 41.25 94 CYS A O 1
ATOM 770 N N . VAL A 1 95 ? -19.859 21.062 29.375 1 39.38 95 VAL A N 1
ATOM 771 C CA . VAL A 1 95 ? -21.141 20.625 29.938 1 39.38 95 VAL A CA 1
ATOM 772 C C . VAL A 1 95 ? -21.297 21.172 31.344 1 39.38 95 VAL A C 1
ATOM 774 O O . VAL A 1 95 ? -22.297 20.906 32 1 39.38 95 VAL A O 1
ATOM 777 N N . SER A 1 96 ? -20.562 22.188 31.656 1 29.55 96 SER A N 1
ATOM 778 C CA . SER A 1 96 ? -21.125 22.703 32.906 1 29.55 96 SER A CA 1
ATOM 779 C C . SER A 1 96 ? -22.312 23.625 32.656 1 29.55 96 SER A C 1
ATOM 781 O O . SER A 1 96 ? -22.312 24.391 31.672 1 29.55 96 SER A O 1
ATOM 783 N N . MET B 1 1 ? -7.902 30.734 -6.398 1 35.41 1 MET B N 1
ATOM 784 C CA . MET B 1 1 ? -6.504 30.359 -6.203 1 35.41 1 MET B CA 1
ATOM 785 C C . MET B 1 1 ? -6.355 28.844 -6.137 1 35.41 1 MET B C 1
ATOM 787 O O . MET B 1 1 ? -6.988 28.188 -5.309 1 35.41 1 MET B O 1
ATOM 791 N N . ASP B 1 2 ? -6.273 28.094 -7.191 1 42.31 2 ASP B N 1
ATOM 792 C CA . ASP B 1 2 ? -6 26.656 -7.262 1 42.31 2 ASP B CA 1
ATOM 793 C C . ASP B 1 2 ? -4.859 26.266 -6.32 1 42.31 2 ASP B C 1
ATOM 795 O O . ASP B 1 2 ? -3.76 26.812 -6.414 1 42.31 2 ASP B O 1
ATOM 799 N N . VAL B 1 3 ? -5.02 26.234 -5.066 1 44 3 VAL B N 1
ATOM 800 C CA . VAL B 1 3 ? -3.984 25.906 -4.09 1 44 3 VAL B CA 1
ATOM 801 C C . VAL B 1 3 ? -3.053 24.844 -4.66 1 44 3 VAL B C 1
ATOM 803 O O . VAL B 1 3 ? -3.434 23.672 -4.777 1 44 3 VAL B O 1
ATOM 806 N N . HIS B 1 4 ? -2.424 25.188 -5.824 1 53.47 4 HIS B N 1
ATOM 807 C CA . HIS B 1 4 ? -1.308 24.375 -6.297 1 53.47 4 HIS B CA 1
ATOM 808 C C . HIS B 1 4 ? -0.405 23.969 -5.141 1 53.47 4 HIS B C 1
ATOM 810 O O . HIS B 1 4 ? 0.533 24.688 -4.789 1 53.47 4 HIS B O 1
ATOM 816 N N . LEU B 1 5 ? -1.066 23.734 -4.043 1 57.41 5 LEU B N 1
ATOM 817 C CA . LEU B 1 5 ? -0.248 23.297 -2.92 1 57.41 5 LEU B CA 1
ATOM 818 C C . LEU B 1 5 ? 0.861 22.359 -3.391 1 57.41 5 LEU B C 1
ATOM 820 O O . LEU B 1 5 ? 0.601 21.391 -4.113 1 57.41 5 LEU B O 1
ATOM 824 N N . ARG B 1 6 ? 2.006 22.969 -3.754 1 71.19 6 ARG B N 1
ATOM 825 C CA . ARG B 1 6 ? 3.232 22.266 -4.129 1 71.19 6 ARG B CA 1
ATOM 826 C C . ARG B 1 6 ? 3.607 21.219 -3.086 1 71.19 6 ARG B C 1
ATOM 828 O O . ARG B 1 6 ? 4.141 21.562 -2.025 1 71.19 6 ARG B O 1
ATOM 835 N N . TYR B 1 7 ? 2.836 20.156 -3.158 1 85.75 7 TYR B N 1
ATOM 836 C CA . TYR B 1 7 ? 3.227 19.078 -2.25 1 85.75 7 TYR B CA 1
ATOM 837 C C . TYR B 1 7 ? 4.637 18.594 -2.557 1 85.75 7 TYR B C 1
ATOM 839 O O . TYR B 1 7 ? 5.027 18.484 -3.723 1 85.75 7 TYR B O 1
ATOM 847 N N . LYS B 1 8 ? 5.422 18.625 -1.575 1 93.62 8 LYS B N 1
ATOM 848 C CA . LYS B 1 8 ? 6.715 17.953 -1.698 1 93.62 8 LYS B CA 1
ATOM 849 C C . LYS B 1 8 ? 6.555 16.438 -1.767 1 93.62 8 LYS B C 1
ATOM 851 O O . LYS B 1 8 ? 5.75 15.859 -1.03 1 93.62 8 LYS B O 1
ATOM 856 N N . VAL B 1 9 ? 7.188 15.875 -2.732 1 95.06 9 VAL B N 1
ATOM 857 C CA . VAL B 1 9 ? 7.168 14.422 -2.826 1 95.06 9 VAL B CA 1
ATOM 858 C C . VAL B 1 9 ? 8.062 13.82 -1.738 1 95.06 9 VAL B C 1
ATOM 860 O O . VAL B 1 9 ? 9.273 14.047 -1.725 1 95.06 9 VAL B O 1
ATOM 863 N N . PRO B 1 10 ? 7.469 13.086 -0.82 1 95.5 10 PRO B N 1
ATOM 864 C CA . PRO B 1 10 ? 8.297 12.477 0.221 1 95.5 10 PRO B CA 1
ATOM 865 C C . PRO B 1 10 ? 9.359 11.539 -0.346 1 95.5 10 PRO B C 1
ATOM 867 O O . PRO B 1 10 ? 9.125 10.875 -1.357 1 95.5 10 PRO B O 1
ATOM 870 N N . GLU B 1 11 ? 10.438 11.484 0.396 1 92.38 11 GLU B N 1
ATOM 871 C CA . GLU B 1 11 ? 11.484 10.539 0.044 1 92.38 11 GLU B CA 1
ATOM 872 C C . GLU B 1 11 ? 11 9.102 0.188 1 92.38 11 GLU B C 1
ATOM 874 O O . GLU B 1 11 ? 10.273 8.773 1.131 1 92.38 11 GLU B O 1
ATOM 879 N N . GLY B 1 12 ? 11.242 8.258 -0.788 1 94 12 GLY B N 1
ATOM 880 C CA . GLY B 1 12 ? 10.93 6.84 -0.693 1 94 12 GLY B CA 1
ATOM 881 C C . GLY B 1 12 ? 9.594 6.484 -1.314 1 94 12 GLY B C 1
ATOM 882 O O . GLY B 1 12 ? 9.273 5.309 -1.487 1 94 12 GLY B O 1
ATOM 883 N N . LEU B 1 13 ? 8.734 7.492 -1.554 1 97.62 13 LEU B N 1
ATOM 884 C CA . LEU B 1 13 ? 7.414 7.211 -2.105 1 97.62 13 LEU B CA 1
ATOM 885 C C . LEU B 1 13 ? 7.523 6.523 -3.461 1 97.62 13 LEU B C 1
ATOM 887 O O . LEU B 1 13 ? 6.895 5.488 -3.691 1 97.62 13 LEU B O 1
ATOM 891 N N . ARG B 1 14 ? 8.344 7.039 -4.285 1 97.44 14 ARG B N 1
ATOM 892 C CA . ARG B 1 14 ? 8.453 6.531 -5.648 1 97.44 14 ARG B CA 1
ATOM 893 C C . ARG B 1 14 ? 8.945 5.086 -5.66 1 97.44 14 ARG B C 1
ATOM 895 O O . ARG B 1 14 ? 8.289 4.207 -6.223 1 97.44 14 ARG B O 1
ATOM 902 N N . PRO B 1 15 ? 10.086 4.777 -4.992 1 97.94 15 PRO B N 1
ATOM 903 C CA . PRO B 1 15 ? 10.523 3.379 -5 1 97.94 15 PRO B CA 1
ATOM 904 C C . PRO B 1 15 ? 9.508 2.438 -4.355 1 97.94 15 PRO B C 1
ATOM 906 O O . PRO B 1 15 ? 9.383 1.281 -4.77 1 97.94 15 PRO B O 1
ATOM 909 N N . LEU B 1 16 ? 8.82 2.916 -3.393 1 98.31 16 LEU B N 1
ATOM 910 C CA . LEU B 1 16 ? 7.816 2.1 -2.719 1 98.31 16 LEU B CA 1
ATOM 911 C C . LEU B 1 16 ? 6.676 1.747 -3.668 1 98.31 16 LEU B C 1
ATOM 913 O O . LEU B 1 16 ? 6.27 0.585 -3.758 1 98.31 16 LEU B O 1
ATOM 917 N N . LEU B 1 17 ? 6.141 2.742 -4.41 1 98.62 17 LEU B N 1
ATOM 918 C CA . LEU B 1 17 ? 5.055 2.52 -5.359 1 98.62 17 LEU B CA 1
ATOM 919 C C . LEU B 1 17 ? 5.508 1.609 -6.496 1 98.62 17 LEU B C 1
ATOM 921 O O . LEU B 1 17 ? 4.75 0.748 -6.945 1 98.62 17 LEU B O 1
ATOM 925 N N . GLU B 1 18 ? 6.676 1.821 -6.93 1 98.38 18 GLU B N 1
ATOM 926 C CA . GLU B 1 18 ? 7.238 0.969 -7.977 1 98.38 18 GLU B CA 1
ATOM 927 C C . GLU B 1 18 ? 7.352 -0.478 -7.504 1 98.38 18 GLU B C 1
ATOM 929 O O . GLU B 1 18 ? 7.066 -1.407 -8.258 1 98.38 18 GLU B O 1
ATOM 934 N N . ALA B 1 19 ? 7.781 -0.659 -6.301 1 98.5 19 ALA B N 1
ATOM 935 C CA . ALA B 1 19 ? 7.906 -2.004 -5.746 1 98.5 19 ALA B CA 1
ATOM 936 C C . ALA B 1 19 ? 6.547 -2.684 -5.641 1 98.5 19 ALA B C 1
ATOM 938 O O . ALA B 1 19 ? 6.391 -3.846 -6.02 1 98.5 19 ALA B O 1
ATOM 939 N N . LEU B 1 20 ? 5.57 -1.996 -5.113 1 98.62 20 LEU B N 1
ATOM 940 C CA . LEU B 1 20 ? 4.23 -2.559 -5.012 1 98.62 20 LEU B CA 1
ATOM 941 C C . LEU B 1 20 ? 3.691 -2.936 -6.387 1 98.62 20 LEU B C 1
ATOM 943 O O . LEU B 1 20 ? 3.133 -4.02 -6.566 1 98.62 20 LEU B O 1
ATOM 947 N N . ALA B 1 21 ? 3.846 -2.037 -7.359 1 98.25 21 ALA B N 1
ATOM 948 C CA . ALA B 1 21 ? 3.402 -2.316 -8.719 1 98.25 21 ALA B CA 1
ATOM 949 C C . ALA B 1 21 ? 4.105 -3.549 -9.289 1 98.25 21 ALA B C 1
ATOM 951 O O . ALA B 1 21 ? 3.457 -4.438 -9.844 1 98.25 21 ALA B O 1
ATOM 952 N N . ARG B 1 22 ? 5.391 -3.602 -9.102 1 97.56 22 ARG B N 1
ATOM 953 C CA . ARG B 1 22 ? 6.195 -4.691 -9.648 1 97.56 22 ARG B CA 1
ATOM 954 C C . ARG B 1 22 ? 5.742 -6.035 -9.086 1 97.56 22 ARG B C 1
ATOM 956 O O . ARG B 1 22 ? 5.555 -6.996 -9.836 1 97.56 22 ARG B O 1
ATOM 963 N N . GLU B 1 23 ? 5.559 -6.121 -7.844 1 97.88 23 GLU B N 1
ATOM 964 C CA . GLU B 1 23 ? 5.207 -7.395 -7.23 1 97.88 23 GLU B CA 1
ATOM 965 C C . GLU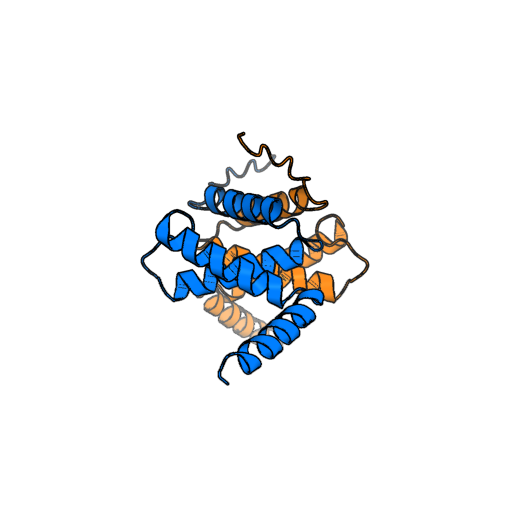 B 1 23 ? 3.762 -7.777 -7.539 1 97.88 23 GLU B C 1
ATOM 967 O O . GLU B 1 23 ? 3.441 -8.961 -7.672 1 97.88 23 GLU B O 1
ATOM 972 N N . THR B 1 24 ? 2.916 -6.742 -7.73 1 97.75 24 THR B N 1
ATOM 973 C CA . THR B 1 24 ? 1.549 -7.012 -8.164 1 97.75 24 THR B CA 1
ATOM 974 C C . THR B 1 24 ? 1.53 -7.602 -9.57 1 97.75 24 THR B C 1
ATOM 976 O O . THR B 1 24 ? 0.816 -8.57 -9.828 1 97.75 24 THR B O 1
ATOM 979 N N . LEU B 1 25 ? 2.283 -6.984 -10.453 1 97.19 25 LEU B N 1
ATOM 980 C CA . LEU B 1 25 ? 2.346 -7.465 -11.828 1 97.19 25 LEU B CA 1
ATOM 981 C C . LEU B 1 25 ? 2.934 -8.867 -11.891 1 97.19 25 LEU B C 1
ATOM 983 O O . LEU B 1 25 ? 2.451 -9.719 -12.641 1 97.19 25 LEU B O 1
ATOM 987 N N . ARG B 1 26 ? 3.859 -9.133 -11.078 1 95.06 26 ARG B N 1
ATOM 988 C CA . ARG B 1 26 ? 4.52 -10.43 -11.047 1 95.06 26 ARG B CA 1
ATOM 989 C C . ARG B 1 26 ? 3.592 -11.5 -10.484 1 95.06 26 ARG B C 1
ATOM 991 O O . ARG B 1 26 ? 3.506 -12.602 -11.023 1 95.06 26 ARG B O 1
ATOM 998 N N . SER B 1 27 ? 2.908 -11.195 -9.43 1 94.88 27 SER B N 1
ATOM 999 C CA . SER B 1 27 ? 2.096 -12.18 -8.719 1 94.88 27 SER B CA 1
ATOM 1000 C C . SER B 1 27 ? 0.721 -12.328 -9.359 1 94.88 27 SER B C 1
ATOM 1002 O O . SER B 1 27 ? 0.017 -13.312 -9.117 1 94.88 27 SER B O 1
ATOM 1004 N N . GLN B 1 28 ? 0.271 -11.336 -10.016 1 95 28 GLN B N 1
ATOM 1005 C CA . GLN B 1 28 ? -1.03 -11.328 -10.672 1 95 28 GLN B CA 1
ATOM 1006 C C . GLN B 1 28 ? -2.139 -11.742 -9.711 1 95 28 GLN B C 1
ATOM 1008 O O . GLN B 1 28 ? -2.885 -12.688 -9.992 1 95 28 GLN B O 1
ATOM 1013 N N . PRO B 1 29 ? -2.285 -11.055 -8.703 1 94.88 29 PRO B N 1
ATOM 1014 C CA . PRO B 1 29 ? -3.285 -11.43 -7.699 1 94.88 29 PRO B CA 1
ATOM 1015 C C . PRO B 1 29 ? -4.715 -11.188 -8.172 1 94.88 29 PRO B C 1
ATOM 1017 O O . PRO B 1 29 ? -4.973 -10.234 -8.914 1 94.88 29 PRO B O 1
ATOM 1020 N N . LYS B 1 30 ? -5.621 -12.008 -7.711 1 92.88 30 LYS B N 1
ATOM 1021 C CA . LYS B 1 30 ? -7.039 -11.82 -7.996 1 92.88 30 LYS B CA 1
ATOM 1022 C C . LYS B 1 30 ? -7.602 -10.633 -7.223 1 92.88 30 LYS B C 1
ATOM 1024 O O . LYS B 1 30 ? -8.523 -9.961 -7.688 1 92.88 30 LYS B O 1
ATOM 1029 N N . ASP B 1 31 ? -7.09 -10.406 -6.055 1 94.69 31 ASP B N 1
ATOM 1030 C CA . ASP B 1 31 ? -7.473 -9.305 -5.184 1 94.69 31 ASP B CA 1
ATOM 1031 C C . ASP B 1 31 ? -6.281 -8.391 -4.891 1 94.69 31 ASP B C 1
ATOM 1033 O O . ASP B 1 31 ? -5.473 -8.688 -4.008 1 94.69 31 ASP B O 1
ATOM 1037 N N . VAL B 1 32 ? -6.25 -7.289 -5.543 1 96.5 32 VAL B N 1
ATOM 1038 C CA . VAL B 1 32 ? -5.098 -6.395 -5.496 1 96.5 32 VAL B CA 1
ATOM 1039 C C . VAL B 1 32 ? -5 -5.75 -4.117 1 96.5 32 VAL B C 1
ATOM 1041 O O . VAL B 1 32 ? -3.9 -5.551 -3.594 1 96.5 32 VAL B O 1
ATOM 1044 N N . VAL B 1 33 ? -6.105 -5.387 -3.527 1 96.31 33 VAL B N 1
ATOM 1045 C CA . VAL B 1 33 ? -6.125 -4.719 -2.23 1 96.31 33 VAL B CA 1
ATOM 1046 C C . VAL B 1 33 ? -5.59 -5.664 -1.155 1 96.31 33 VAL B C 1
ATOM 1048 O O . VAL B 1 33 ? -4.77 -5.27 -0.325 1 96.31 33 VAL B O 1
ATOM 1051 N N . ARG B 1 34 ? -6.074 -6.871 -1.238 1 94.19 34 ARG B N 1
ATOM 1052 C CA . ARG B 1 34 ? -5.598 -7.863 -0.28 1 94.19 34 ARG B CA 1
ATOM 1053 C C . ARG B 1 34 ? -4.105 -8.117 -0.451 1 94.19 34 ARG B C 1
ATOM 1055 O O . ARG B 1 34 ? -3.369 -8.211 0.535 1 94.19 34 ARG B O 1
ATOM 1062 N N . PHE B 1 35 ? -3.707 -8.273 -1.659 1 97.12 35 PHE B N 1
ATOM 1063 C CA . PHE B 1 35 ? -2.285 -8.461 -1.924 1 97.12 35 PHE B CA 1
ATOM 1064 C C . PHE B 1 35 ? -1.472 -7.297 -1.374 1 97.12 35 PHE B C 1
ATOM 1066 O O . PHE B 1 35 ? -0.413 -7.496 -0.777 1 97.12 35 PHE B O 1
ATOM 1073 N N . ALA B 1 36 ? -1.891 -6.02 -1.635 1 98.19 36 ALA B N 1
ATOM 1074 C CA . ALA B 1 36 ? -1.187 -4.832 -1.152 1 98.19 36 ALA B CA 1
ATOM 1075 C C . ALA B 1 36 ? -1.097 -4.832 0.371 1 98.19 36 ALA B C 1
ATOM 1077 O O . ALA B 1 36 ? -0.059 -4.48 0.938 1 98.19 36 ALA B O 1
ATOM 1078 N N . GLN B 1 37 ? -2.154 -5.207 1.006 1 95.94 37 GLN B N 1
ATOM 1079 C CA . GLN B 1 37 ? -2.117 -5.32 2.459 1 95.94 37 GLN B CA 1
ATOM 1080 C C . GLN B 1 37 ? -1.028 -6.293 2.908 1 95.94 37 GLN B C 1
ATOM 1082 O O . GLN B 1 37 ? -0.276 -6.004 3.84 1 95.94 37 GLN B O 1
ATOM 1087 N N . LEU B 1 38 ? -0.983 -7.469 2.301 1 96.19 38 LEU B N 1
ATOM 1088 C CA . LEU B 1 38 ? 0.045 -8.453 2.604 1 96.19 38 LEU B CA 1
ATOM 1089 C C . LEU B 1 38 ? 1.438 -7.883 2.365 1 96.19 38 LEU B C 1
ATOM 1091 O O . LEU B 1 38 ? 2.342 -8.078 3.182 1 96.19 38 LEU B O 1
ATOM 1095 N N . PHE B 1 39 ? 1.557 -7.234 1.258 1 98.31 39 PHE B N 1
ATOM 1096 C CA . PHE B 1 39 ? 2.811 -6.594 0.879 1 98.31 39 PHE B CA 1
ATOM 1097 C C . PHE B 1 39 ? 3.305 -5.672 1.989 1 98.31 39 PHE B C 1
ATOM 1099 O O . PHE B 1 39 ? 4.445 -5.801 2.445 1 98.31 39 PHE B O 1
ATOM 1106 N N . PHE B 1 40 ? 2.498 -4.727 2.463 1 97.81 40 PHE B N 1
ATOM 1107 C CA . PHE B 1 40 ? 2.938 -3.734 3.438 1 97.81 40 PHE B CA 1
ATOM 1108 C C . PHE B 1 40 ? 3.088 -4.359 4.82 1 97.81 40 PHE B C 1
ATOM 1110 O O . PHE B 1 40 ? 3.938 -3.939 5.605 1 97.81 40 PHE B O 1
ATOM 1117 N N . ASP B 1 41 ? 2.275 -5.402 5.129 1 95.56 41 ASP B N 1
ATOM 1118 C CA . ASP B 1 41 ? 2.488 -6.145 6.367 1 95.56 41 ASP B CA 1
ATOM 1119 C C . ASP B 1 41 ? 3.875 -6.781 6.395 1 95.56 41 ASP B C 1
ATOM 1121 O O . ASP B 1 41 ? 4.598 -6.664 7.387 1 95.56 41 ASP B O 1
ATOM 1125 N N . GLU B 1 42 ? 4.191 -7.438 5.316 1 97.69 42 GLU B N 1
ATOM 1126 C CA . GLU B 1 42 ? 5.492 -8.094 5.219 1 97.69 42 GLU B CA 1
ATOM 1127 C C . GLU B 1 42 ? 6.629 -7.078 5.227 1 97.69 42 GLU B C 1
ATOM 1129 O O . GLU B 1 42 ? 7.668 -7.305 5.852 1 97.69 42 GLU B O 1
ATOM 1134 N N . LEU B 1 43 ? 6.41 -5.977 4.5 1 98.19 43 LEU B N 1
ATOM 1135 C CA . LEU B 1 43 ? 7.422 -4.922 4.477 1 98.19 43 LEU B CA 1
ATOM 1136 C C . LEU B 1 43 ? 7.688 -4.391 5.879 1 98.19 43 LEU B C 1
ATOM 1138 O O . LEU B 1 43 ? 8.844 -4.223 6.273 1 98.19 43 LEU B O 1
ATOM 1142 N N . GLN B 1 44 ? 6.613 -4.141 6.633 1 96.25 44 GLN B N 1
ATOM 1143 C CA . GLN B 1 44 ? 6.758 -3.639 7.996 1 96.25 44 GLN B CA 1
ATOM 1144 C C . GLN B 1 44 ? 7.5 -4.641 8.875 1 96.25 44 GLN B C 1
ATOM 1146 O O . GLN B 1 44 ? 8.297 -4.254 9.727 1 96.25 44 GLN B O 1
ATOM 1151 N N . HIS B 1 45 ? 7.199 -5.902 8.711 1 97.31 45 HIS B N 1
ATOM 1152 C CA . HIS B 1 45 ? 7.898 -6.945 9.453 1 97.31 45 HIS B CA 1
ATOM 1153 C C . HIS B 1 45 ? 9.398 -6.879 9.211 1 97.31 45 HIS B C 1
ATOM 1155 O O . HIS B 1 45 ? 10.188 -6.91 10.164 1 97.31 45 HIS B O 1
ATOM 1161 N N . HIS B 1 46 ? 9.82 -6.758 7.996 1 98 46 HIS B N 1
ATOM 1162 C CA . HIS B 1 46 ? 11.227 -6.707 7.637 1 98 46 HIS B CA 1
ATOM 1163 C C . HIS B 1 46 ? 11.875 -5.414 8.133 1 98 46 HIS B C 1
ATOM 1165 O O . HIS B 1 46 ? 13.031 -5.422 8.562 1 98 46 HIS B O 1
ATOM 1171 N N . ARG B 1 47 ? 11.133 -4.316 8.023 1 96.88 47 ARG B N 1
ATOM 1172 C CA . ARG B 1 47 ? 11.656 -3.047 8.516 1 96.88 47 ARG B CA 1
ATOM 1173 C C . ARG B 1 47 ? 11.906 -3.102 10.016 1 96.88 47 ARG B C 1
ATOM 1175 O O . ARG B 1 47 ? 12.914 -2.59 10.508 1 96.88 47 ARG B O 1
ATOM 1182 N N . LYS B 1 48 ? 10.969 -3.682 10.719 1 96 48 LYS B N 1
ATOM 1183 C CA . LYS B 1 48 ? 11.094 -3.803 12.164 1 96 48 LYS B CA 1
ATOM 1184 C C . LYS B 1 48 ? 12.281 -4.68 12.547 1 96 48 LYS B C 1
ATOM 1186 O O . LYS B 1 48 ? 12.961 -4.41 13.539 1 96 48 LYS B O 1
ATOM 1191 N N . SER B 1 49 ? 12.57 -5.711 11.781 1 96.75 49 SER B N 1
ATOM 1192 C CA . SER B 1 49 ? 13.648 -6.656 12.055 1 96.75 49 SER B CA 1
ATOM 1193 C C . SER B 1 49 ? 15 -6.105 11.602 1 96.75 49 SER B C 1
ATOM 1195 O O . SER B 1 49 ? 16.047 -6.613 11.992 1 96.75 49 SER B O 1
ATOM 1197 N N . ASN B 1 50 ? 14.938 -5.105 10.719 1 96.19 50 ASN B N 1
ATOM 1198 C CA . ASN B 1 50 ? 16.141 -4.484 10.164 1 96.19 50 ASN B CA 1
ATOM 1199 C C . ASN B 1 50 ? 16.031 -2.963 10.18 1 96.19 50 ASN B C 1
ATOM 1201 O O . ASN B 1 50 ? 16.031 -2.33 9.117 1 96.19 50 ASN B O 1
ATOM 1205 N N . PRO B 1 51 ? 16.047 -2.324 11.328 1 93.94 51 PRO B N 1
ATOM 1206 C CA . PRO B 1 51 ? 15.727 -0.9 11.453 1 93.94 51 PRO B CA 1
ATOM 1207 C C . PRO B 1 51 ? 16.75 -0.002 10.75 1 93.94 51 PRO B C 1
ATOM 1209 O O . PRO B 1 51 ? 16.438 1.146 10.422 1 93.94 51 PRO B O 1
ATOM 1212 N N . ASN B 1 52 ? 17.906 -0.444 10.438 1 95.44 52 ASN B N 1
ATOM 1213 C CA . ASN B 1 52 ? 18.938 0.378 9.812 1 95.44 52 ASN B CA 1
ATOM 1214 C C . ASN B 1 52 ? 19.047 0.091 8.312 1 95.44 52 ASN B C 1
ATOM 1216 O O . ASN B 1 52 ? 19.984 0.555 7.66 1 95.44 52 ASN B O 1
ATOM 1220 N N . THR B 1 53 ? 18.141 -0.643 7.77 1 96.94 53 THR B N 1
ATOM 1221 C CA . THR B 1 53 ? 18.188 -1.059 6.371 1 96.94 53 THR B CA 1
ATOM 1222 C C . THR B 1 53 ? 16.969 -0.548 5.617 1 96.94 53 THR B C 1
ATOM 1224 O O . THR B 1 53 ? 15.836 -0.647 6.105 1 96.94 53 THR B O 1
ATOM 1227 N N . ASP B 1 54 ? 17.172 0.127 4.543 1 96.69 54 ASP B N 1
ATOM 1228 C CA . ASP B 1 54 ? 16.078 0.422 3.629 1 96.69 54 ASP B CA 1
ATOM 1229 C C . ASP B 1 54 ? 15.68 -0.819 2.834 1 96.69 54 ASP B C 1
ATOM 1231 O O . ASP B 1 54 ? 16.312 -1.156 1.834 1 96.69 54 ASP B O 1
ATOM 1235 N N . ILE B 1 55 ? 14.703 -1.456 3.178 1 98.25 55 ILE B N 1
ATOM 1236 C CA . ILE B 1 55 ? 14.305 -2.754 2.643 1 98.25 55 ILE B CA 1
ATOM 1237 C C . ILE B 1 55 ? 14.086 -2.646 1.135 1 98.25 55 ILE B C 1
ATOM 1239 O O . ILE B 1 55 ? 14.508 -3.525 0.376 1 98.25 55 ILE B O 1
ATOM 1243 N N . ILE B 1 56 ? 13.461 -1.614 0.687 1 98.12 56 ILE B N 1
ATOM 1244 C CA . ILE B 1 56 ? 13.039 -1.449 -0.702 1 98.12 56 ILE B CA 1
ATOM 1245 C C . ILE B 1 56 ? 14.266 -1.231 -1.586 1 98.12 56 ILE B C 1
ATOM 1247 O O . ILE B 1 56 ? 14.344 -1.77 -2.693 1 98.12 56 ILE B O 1
ATOM 1251 N N . CYS B 1 57 ? 15.227 -0.551 -1.108 1 97.25 57 CYS B N 1
ATOM 1252 C CA . CYS B 1 57 ? 16.328 -0.123 -1.965 1 97.25 57 CYS B CA 1
ATOM 1253 C C . CYS B 1 57 ? 17.547 -1.014 -1.771 1 97.25 57 CYS B C 1
ATOM 1255 O O . CYS B 1 57 ? 18.469 -1 -2.59 1 97.25 57 CYS B O 1
ATOM 1257 N N . ASP B 1 58 ? 17.641 -1.74 -0.676 1 98 58 ASP B N 1
ATOM 1258 C CA . ASP B 1 58 ? 18.719 -2.701 -0.461 1 98 58 ASP B CA 1
ATOM 1259 C C . ASP B 1 58 ? 18.438 -4.016 -1.188 1 98 58 ASP B C 1
ATOM 1261 O O . ASP B 1 58 ? 17.453 -4.699 -0.883 1 98 58 ASP B O 1
ATOM 1265 N N . PRO B 1 59 ? 19.328 -4.332 -2.113 1 97.62 59 PRO B N 1
ATOM 1266 C CA . PRO B 1 59 ? 19.031 -5.492 -2.959 1 97.62 59 PRO B CA 1
ATOM 1267 C C . PRO B 1 59 ? 18.891 -6.785 -2.158 1 97.62 59 PRO B C 1
ATOM 1269 O O . PRO B 1 59 ? 18.016 -7.605 -2.451 1 97.62 59 PRO B O 1
ATOM 1272 N N . VAL B 1 60 ? 19.797 -6.984 -1.19 1 98 60 VAL B N 1
ATOM 1273 C CA . VAL B 1 60 ? 19.766 -8.211 -0.404 1 98 60 VAL B CA 1
ATOM 1274 C C . VAL B 1 60 ? 18.5 -8.242 0.454 1 98 60 VAL B C 1
ATOM 1276 O O . VAL B 1 60 ? 17.781 -9.25 0.478 1 98 60 VAL B O 1
ATOM 1279 N N . ALA B 1 61 ? 18.234 -7.203 1.122 1 98.31 61 ALA B N 1
ATOM 1280 C CA . ALA B 1 61 ? 17.047 -7.121 1.97 1 98.31 61 ALA B CA 1
ATOM 1281 C C . ALA B 1 61 ? 15.773 -7.258 1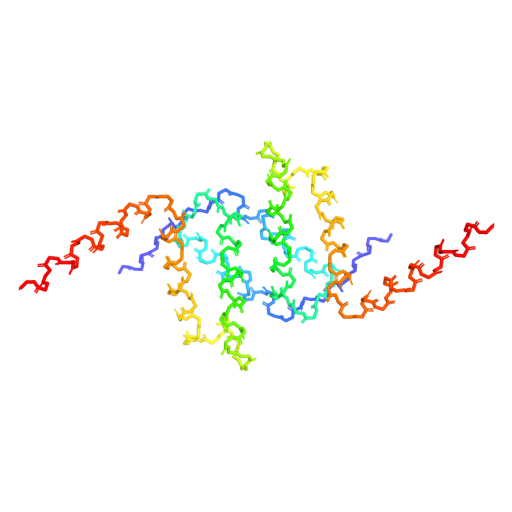.143 1 98.31 61 ALA B C 1
ATOM 1283 O O . ALA B 1 61 ? 14.82 -7.914 1.565 1 98.31 61 ALA B O 1
ATOM 1284 N N . TYR B 1 62 ? 15.742 -6.66 0.013 1 98.44 62 TYR B N 1
ATOM 1285 C CA . TYR B 1 62 ? 14.57 -6.734 -0.854 1 98.44 62 TYR B CA 1
ATOM 1286 C C . TYR B 1 62 ? 14.297 -8.172 -1.283 1 98.44 62 TYR B C 1
ATOM 1288 O O . TYR B 1 62 ? 13.141 -8.602 -1.34 1 98.44 62 TYR B O 1
ATOM 1296 N N . GLU B 1 63 ? 15.344 -8.906 -1.604 1 98.25 63 GLU B N 1
ATOM 1297 C CA . GLU B 1 63 ? 15.18 -10.297 -2.016 1 98.25 63 GLU B CA 1
ATOM 1298 C C . GLU B 1 63 ? 14.578 -11.141 -0.895 1 98.25 63 GLU B C 1
ATOM 1300 O O . GLU B 1 63 ? 13.734 -12 -1.145 1 98.25 63 GLU B O 1
ATOM 1305 N N . MET B 1 64 ? 15.031 -10.945 0.29 1 98.06 64 MET B N 1
ATOM 1306 C CA . MET B 1 64 ? 14.477 -11.664 1.435 1 98.06 64 MET B CA 1
ATOM 1307 C C . MET B 1 64 ? 13.008 -11.312 1.641 1 98.06 64 MET B C 1
ATOM 1309 O O . MET B 1 64 ? 12.18 -12.195 1.862 1 98.06 64 MET B O 1
ATOM 1313 N N . PHE B 1 65 ? 12.719 -10.062 1.569 1 98.38 65 PHE B N 1
ATOM 1314 C CA . PHE B 1 65 ? 11.344 -9.578 1.658 1 98.38 65 PHE B CA 1
ATOM 1315 C C . PHE B 1 65 ? 10.469 -10.227 0.595 1 98.38 65 PHE B C 1
ATOM 1317 O O . PHE B 1 65 ? 9.398 -10.758 0.902 1 98.38 65 PHE B O 1
ATOM 1324 N N . ARG B 1 66 ? 10.922 -10.117 -0.63 1 97.94 66 ARG B N 1
ATOM 1325 C CA . ARG B 1 66 ? 10.172 -10.664 -1.759 1 97.94 66 ARG B CA 1
ATOM 1326 C C . ARG B 1 66 ? 9.891 -12.148 -1.566 1 97.94 66 ARG B C 1
ATOM 1328 O O . ARG B 1 66 ? 8.781 -12.617 -1.824 1 97.94 66 ARG B O 1
ATOM 1335 N N . THR B 1 67 ? 10.875 -12.875 -1.136 1 97.62 67 THR B N 1
ATOM 1336 C CA . THR B 1 67 ? 10.742 -14.312 -0.9 1 97.62 67 THR B CA 1
ATOM 1337 C C . THR B 1 67 ? 9.688 -14.586 0.163 1 97.62 67 THR B C 1
ATOM 1339 O O . THR B 1 67 ? 8.828 -15.453 -0.02 1 97.62 67 THR B O 1
ATOM 1342 N N . ASP B 1 68 ? 9.664 -13.898 1.218 1 97.88 68 ASP B N 1
ATOM 1343 C CA . ASP B 1 68 ? 8.703 -14.078 2.297 1 97.88 68 ASP B CA 1
ATOM 1344 C C . ASP B 1 68 ? 7.301 -13.656 1.861 1 97.88 68 ASP B C 1
ATOM 1346 O O . ASP B 1 68 ? 6.309 -14.281 2.236 1 97.88 68 ASP B O 1
ATOM 1350 N N . LEU B 1 69 ? 7.223 -12.586 1.11 1 97.88 69 LEU B N 1
ATOM 1351 C CA . LEU B 1 69 ? 5.945 -12.148 0.559 1 97.88 69 LEU B CA 1
ATOM 1352 C C . LEU B 1 69 ? 5.312 -13.25 -0.288 1 97.88 69 LEU B C 1
ATOM 1354 O O . LEU B 1 69 ? 4.121 -13.539 -0.14 1 97.88 69 LEU B O 1
ATOM 1358 N N . GLN B 1 70 ? 6.094 -13.828 -1.152 1 95.44 70 GLN B N 1
ATOM 1359 C CA . GLN B 1 70 ? 5.613 -14.898 -2.018 1 95.44 70 GLN B CA 1
ATOM 1360 C C . GLN B 1 70 ? 5.152 -16.109 -1.2 1 95.44 70 GLN B C 1
ATOM 1362 O O . GLN B 1 70 ? 4.141 -16.734 -1.522 1 95.44 70 GLN B O 1
ATOM 1367 N N . ARG B 1 71 ? 5.871 -16.453 -0.168 1 95.31 71 ARG B N 1
ATOM 1368 C CA . ARG B 1 71 ? 5.492 -17.547 0.719 1 95.31 71 ARG B CA 1
ATOM 1369 C C . ARG B 1 71 ? 4.152 -17.266 1.391 1 95.31 71 ARG B C 1
ATOM 1371 O O . ARG B 1 71 ? 3.283 -18.141 1.436 1 95.31 71 ARG B O 1
ATOM 1378 N N . ARG B 1 72 ? 4.008 -16.109 1.912 1 94.69 72 ARG B N 1
ATOM 1379 C CA . ARG B 1 72 ? 2.773 -15.727 2.592 1 94.69 72 ARG B CA 1
ATOM 1380 C C . ARG B 1 72 ? 1.597 -15.711 1.621 1 94.69 72 ARG B C 1
ATOM 1382 O O . ARG B 1 72 ? 0.482 -16.094 1.981 1 94.69 72 ARG B O 1
ATOM 1389 N N . GLU B 1 73 ? 1.84 -15.188 0.437 1 92.94 73 GLU B N 1
ATOM 1390 C CA . GLU B 1 73 ? 0.792 -15.148 -0.58 1 92.94 73 GLU B CA 1
ATOM 1391 C C . GLU B 1 73 ? 0.317 -16.562 -0.93 1 92.94 73 GLU B C 1
ATOM 1393 O O . GLU B 1 73 ? -0.88 -16.781 -1.109 1 92.94 73 GLU B O 1
ATOM 1398 N N . ARG B 1 74 ? 1.196 -17.484 -1.124 1 90.12 74 ARG B N 1
ATOM 1399 C CA . ARG B 1 74 ? 0.876 -18.875 -1.425 1 90.12 74 ARG B CA 1
ATOM 1400 C C . ARG B 1 74 ? 0.051 -19.5 -0.306 1 90.12 74 ARG B C 1
ATOM 1402 O O . ARG B 1 74 ? -0.888 -20.25 -0.568 1 90.12 74 ARG B O 1
ATOM 1409 N N . CYS B 1 75 ? 0.318 -19.156 0.874 1 89.06 75 CYS B N 1
ATOM 1410 C CA . CYS B 1 75 ? -0.395 -19.688 2.025 1 89.06 75 CYS B CA 1
ATOM 1411 C C . CYS B 1 75 ? -1.774 -19.062 2.16 1 89.06 75 CYS B C 1
ATOM 1413 O O . CYS B 1 75 ? -2.703 -19.688 2.674 1 89.06 75 CYS B O 1
ATOM 1415 N N . ALA B 1 76 ? -1.914 -17.828 1.834 1 82.5 76 ALA B N 1
ATOM 1416 C CA . ALA B 1 76 ? -3.172 -17.094 1.951 1 82.5 76 ALA B CA 1
ATOM 1417 C C . ALA B 1 76 ? -4.141 -17.5 0.84 1 82.5 76 ALA B C 1
ATOM 1419 O O . ALA B 1 76 ? -5.352 -17.281 0.959 1 82.5 76 ALA B O 1
ATOM 1420 N N . SER B 1 77 ? -3.576 -17.953 -0.192 1 74.81 77 SER B N 1
ATOM 1421 C CA . SER B 1 77 ? -4.445 -18.406 -1.269 1 74.81 77 SER B CA 1
ATOM 1422 C C . SER B 1 77 ? -5.117 -19.734 -0.908 1 74.81 77 SER B C 1
ATOM 1424 O O . SER B 1 77 ? -4.488 -20.625 -0.332 1 74.81 77 SER B O 1
ATOM 1426 N N . PRO B 1 78 ? -6.434 -19.656 -0.691 1 59.94 78 PRO B N 1
ATOM 1427 C CA . PRO B 1 78 ? -7.145 -20.891 -0.358 1 59.94 78 PRO B CA 1
ATOM 1428 C C . PRO B 1 78 ? -6.59 -22.109 -1.097 1 59.94 78 PRO B C 1
ATOM 1430 O O . PRO B 1 78 ? -6.582 -23.203 -0.553 1 59.94 78 PRO B O 1
ATOM 1433 N N . LEU B 1 79 ? -6.219 -21.938 -2.166 1 53.41 79 LEU B N 1
ATOM 1434 C CA . LEU B 1 79 ? -5.797 -23.125 -2.891 1 53.41 79 LEU B CA 1
ATOM 1435 C C . LEU B 1 79 ? -4.484 -23.672 -2.328 1 53.41 79 LEU B C 1
ATOM 1437 O O . LEU B 1 79 ? -4.227 -24.875 -2.396 1 53.41 79 LEU B O 1
ATOM 1441 N N . ASP B 1 80 ? -3.719 -22.719 -1.825 1 51.38 80 ASP B N 1
ATOM 1442 C CA . ASP B 1 80 ? -2.43 -23.234 -1.366 1 51.38 80 ASP B CA 1
ATOM 1443 C C . ASP B 1 80 ? -2.566 -23.938 -0.018 1 51.38 80 ASP B C 1
ATOM 1445 O O . ASP B 1 80 ? -1.598 -24.5 0.492 1 51.38 80 ASP B O 1
ATOM 1449 N N . ASP B 1 81 ? -3.547 -23.641 0.742 1 48.88 81 ASP B N 1
ATOM 1450 C CA . ASP B 1 81 ? -3.771 -24.578 1.832 1 48.88 81 ASP B CA 1
ATOM 1451 C C . ASP B 1 81 ? -3.684 -26.031 1.338 1 48.88 81 ASP B C 1
ATOM 1453 O O . ASP B 1 81 ? -3.232 -26.906 2.068 1 48.88 81 ASP B O 1
ATOM 1457 N N . ALA B 1 82 ? -4.145 -26.125 0.15 1 49.97 82 ALA B N 1
ATOM 1458 C CA . ALA B 1 82 ? -4.133 -27.5 -0.336 1 49.97 82 ALA B CA 1
ATOM 1459 C C . ALA B 1 82 ? -2.705 -27.984 -0.593 1 49.97 82 ALA B C 1
ATOM 1461 O O . ALA B 1 82 ? -2.365 -29.125 -0.297 1 49.97 82 ALA B O 1
ATOM 1462 N N . ALA B 1 83 ? -1.857 -27.078 -0.999 1 52.84 83 ALA B N 1
ATOM 1463 C CA . ALA B 1 83 ? -0.504 -27.5 -1.353 1 52.84 83 ALA B CA 1
ATOM 1464 C C . ALA B 1 83 ? 0.341 -27.734 -0.105 1 52.84 83 ALA B C 1
ATOM 1466 O O . ALA B 1 83 ? 1.189 -28.641 -0.082 1 52.84 83 ALA B O 1
ATOM 1467 N N . THR B 1 84 ? 0.181 -26.844 0.944 1 52 84 THR B N 1
ATOM 1468 C CA . THR B 1 84 ? 0.925 -27.156 2.16 1 52 84 THR B CA 1
ATOM 1469 C C . THR B 1 84 ? 0.552 -28.531 2.689 1 52 84 THR B C 1
ATOM 1471 O O . THR B 1 84 ? 1.406 -29.266 3.201 1 52 84 THR B O 1
ATOM 1474 N N . LYS B 1 85 ? -0.73 -28.828 2.545 1 53.16 85 LYS B N 1
ATOM 1475 C CA . LYS B 1 85 ? -1.124 -30.172 2.975 1 53.16 85 LYS B CA 1
ATOM 1476 C C . LYS B 1 85 ? -0.429 -31.234 2.139 1 53.16 85 LYS B C 1
ATOM 1478 O O . LYS B 1 85 ? -0.052 -32.281 2.658 1 53.16 85 LYS B O 1
ATOM 1483 N N . ILE B 1 86 ? -0.23 -30.938 0.974 1 47.62 86 ILE B N 1
ATOM 1484 C CA . ILE B 1 86 ? 0.374 -32 0.168 1 47.62 86 ILE B CA 1
ATOM 1485 C C . ILE B 1 86 ? 1.866 -32.094 0.478 1 47.62 86 ILE B C 1
ATOM 1487 O O . ILE B 1 86 ? 2.402 -33.188 0.643 1 47.62 86 ILE B O 1
ATOM 1491 N N . GLN B 1 87 ? 2.443 -30.828 0.579 1 49.22 87 GLN B N 1
ATOM 1492 C CA . GLN B 1 87 ? 3.891 -30.938 0.737 1 49.22 87 GLN B CA 1
ATOM 1493 C C . GLN B 1 87 ? 4.258 -31.531 2.092 1 49.22 87 GLN B C 1
ATOM 1495 O O . GLN B 1 87 ? 5.293 -32.188 2.229 1 49.22 87 GLN B O 1
ATOM 1500 N N . ALA B 1 88 ? 3.502 -31.281 3.115 1 50.94 88 ALA B N 1
ATOM 1501 C CA . ALA B 1 88 ? 3.709 -31.906 4.418 1 50.94 88 ALA B CA 1
ATOM 1502 C C . ALA B 1 88 ? 3.508 -33.406 4.336 1 50.94 88 ALA B C 1
ATOM 1504 O O . ALA B 1 88 ? 4.148 -34.188 5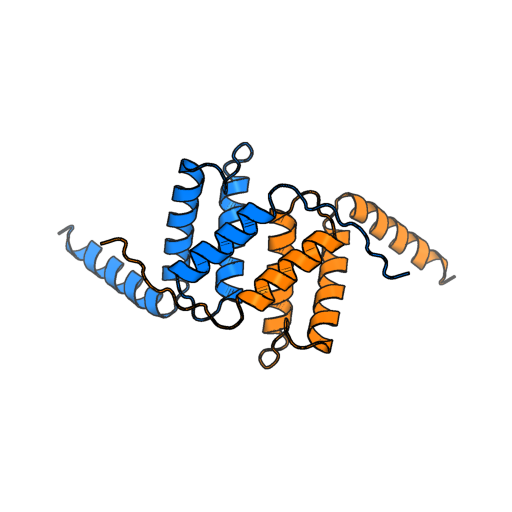.066 1 50.94 88 ALA B O 1
ATOM 1505 N N . ALA B 1 89 ? 2.672 -33.844 3.479 1 46.31 89 ALA B N 1
ATOM 1506 C CA . ALA B 1 89 ? 2.418 -35.281 3.369 1 46.31 89 ALA B CA 1
ATOM 1507 C C . ALA B 1 89 ? 3.617 -36 2.762 1 46.31 89 ALA B C 1
ATOM 1509 O O . ALA B 1 89 ? 3.936 -37.125 3.156 1 46.31 89 ALA B O 1
ATOM 1510 N N . PHE B 1 90 ? 4.242 -35.312 1.791 1 50.75 90 PHE B N 1
ATOM 1511 C CA . PHE B 1 90 ? 5.293 -36 1.069 1 50.75 90 PHE B CA 1
ATOM 1512 C C . PHE B 1 90 ? 6.598 -36 1.857 1 50.75 90 PHE B C 1
ATOM 1514 O O . PHE B 1 90 ? 7.449 -36.875 1.684 1 50.75 90 PHE B O 1
ATOM 1521 N N . ARG B 1 91 ? 6.812 -34.938 2.641 1 49.62 91 ARG B N 1
ATOM 1522 C CA . ARG B 1 91 ? 8.062 -34.906 3.398 1 49.62 91 ARG B CA 1
ATOM 1523 C C . ARG B 1 91 ? 8.086 -36 4.469 1 49.62 91 ARG B C 1
ATOM 1525 O O . ARG B 1 91 ? 9.156 -36.375 4.965 1 49.62 91 ARG B O 1
ATOM 1532 N N . GLY B 1 92 ? 6.871 -36.375 4.793 1 48.53 92 GLY B N 1
ATOM 1533 C CA . GLY B 1 92 ? 6.852 -37.438 5.801 1 48.53 92 GLY B CA 1
ATOM 1534 C C . GLY B 1 92 ? 7.328 -38.781 5.277 1 48.53 92 GLY B C 1
ATOM 1535 O O . GLY B 1 92 ? 7.535 -39.719 6.051 1 48.53 92 GLY B O 1
ATOM 1536 N N . HIS B 1 93 ? 7.188 -38.969 3.977 1 48.94 93 HIS B N 1
ATOM 1537 C CA . HIS B 1 93 ? 7.484 -40.312 3.52 1 48.94 93 HIS B CA 1
ATOM 1538 C C . HIS B 1 93 ? 8.977 -40.5 3.307 1 48.94 93 HIS B C 1
ATOM 1540 O O . HIS B 1 93 ? 9.438 -41.625 3.088 1 48.94 93 HIS B O 1
ATOM 1546 N N . CYS B 1 94 ? 9.836 -39.312 3.221 1 41.59 94 CYS B N 1
ATOM 1547 C CA . CYS B 1 94 ? 11.211 -39.625 2.869 1 41.59 94 CYS B CA 1
ATOM 1548 C C . CYS B 1 94 ? 11.984 -40.125 4.082 1 41.59 94 CYS B C 1
ATOM 1550 O O . CYS B 1 94 ? 13.18 -40.406 3.992 1 41.59 94 CYS B O 1
ATOM 1552 N N . VAL B 1 95 ? 11.516 -39.781 5.285 1 39.41 95 VAL B N 1
ATOM 1553 C CA . VAL B 1 95 ? 12.336 -40.25 6.398 1 39.41 95 VAL B CA 1
ATOM 1554 C C . VAL B 1 95 ? 12.078 -41.719 6.66 1 39.41 95 VAL B C 1
ATOM 1556 O O . VAL B 1 95 ? 12.641 -42.312 7.594 1 39.41 95 VAL B O 1
ATOM 1559 N N . SER B 1 96 ? 11.57 -42.406 5.691 1 28.91 96 SER B N 1
ATOM 1560 C CA . SER B 1 96 ? 11.688 -43.812 6.07 1 28.91 96 SER B CA 1
ATOM 1561 C C . SER B 1 96 ? 13.07 -44.375 5.734 1 28.91 96 SER B C 1
ATOM 1563 O O . SER B 1 96 ? 13.656 -44 4.707 1 28.91 96 SER B O 1
#

Secondary structure (DSSP, 8-state):
------PPPPTTHHHHHHHHHHHHHHH--S-HHHHHHHHHHHHHHHHHH-TTS-TTT-HHHHHHHHHHHHHHHHHHSHHHHHHHHHHHHHHTTTT-/----------TTHHHHHHHHHHHHHHH--S-HHHHHHHHHHHHHHHHHH-TTS-TTT-HHHHHHHHHHHHHHHHHHSHHHHHHHHHHHHHHTTTT-